Protein AF-A0A913ZTL3-F1 (afdb_monomer_lite)

Secondary structure (DSSP, 8-state):
---------------------------PPPPPPP-----------SHHHHHHHHHHHHHHHHHHHHHHHHHHHHHHHHH-HHHHHHHHHHHHTT----TTTSEEEE---SSS--SEEEETTTTEEEEETTT--SHHHHHHHHHHHHHHHHHHHHH---TT-HHHHHHHHHHHHHHSSHHHHHHHHHHTT-TT----HHHHHHHHHHHHHHHHS---HHHHHHHHHHHHHHHTT--TTSSS---SGGGGGGSTTGGG----

Sequence (260 aa):
MAAPMEETSSNSTPSLSPENSDAGHQTTFPAVPSGSRGTDDQKDNSTNASVDTKEKERGIYASYQHNACLRRVNFASQHHPNVKFLLQAINKLGSDFVIGKQVCCERCSTENNVSGGFDPIRNEVIVCENRSPTQRLTSMLLTHELIHAYDHHKAKVDWTDLKAVACSEIRAANLSGDCSFLSEKFYRWNIGAKYNNKACVKRLAVSSIIATRDLSREEADKTVDGVWETCFHDYAPFTDIPHKAADLKFSRFSKYYDPR

pLDDT: mean 76.92, std 23.88, range [27.95, 98.25]

Foldseek 3Di:
DDDDDDDDDDDDDDDDDDDDDDDDDDDDDDDDDDDDDDDDDDDDPPVVVVVVVVVVVVVVVVVVLQVVLLVLLVCLCVAPLLNVVLQVLLVVLVDPDDRPQQEHEDADDPPFPDQWAADLVSRHIYGHSVRQPDSLSSNLSSSLRSLVSSLCSPVVQDPVDLLSLLLSLLQSLQQSCVQVVVCVVVCVPDPDDDRDSLVRSLVRSLSVCVRVDVDDSVVSSVSNVVCVVPRNPPNPQFPHRDPDSVSRCPGPCNVVDDND

Organism: Patiria miniata (NCBI:txid46514)

Radius of gyration: 26.39 Å; chains: 1; bounding box: 84×74×60 Å

Structure (mmCIF, N/CA/C/O backbone):
data_AF-A0A913ZTL3-F1
#
_entry.id   AF-A0A913ZTL3-F1
#
loop_
_atom_site.group_PDB
_atom_site.id
_atom_site.type_symbol
_atom_site.label_atom_id
_atom_site.label_alt_id
_atom_site.label_comp_id
_atom_site.label_asym_id
_atom_site.label_entity_id
_atom_site.label_seq_id
_atom_site.pdbx_PDB_ins_code
_atom_site.Cartn_x
_atom_site.Cartn_y
_atom_site.Cartn_z
_atom_site.occupancy
_atom_site.B_iso_or_equiv
_atom_site.auth_seq_id
_atom_site.auth_comp_id
_atom_site.auth_asym_id
_atom_site.auth_atom_id
_atom_site.pdbx_PDB_model_num
ATOM 1 N N . MET A 1 1 ? -58.291 -12.400 19.519 1.00 33.38 1 MET A N 1
ATOM 2 C CA . MET A 1 1 ? -59.251 -11.520 18.822 1.00 33.38 1 MET A CA 1
ATOM 3 C C . MET A 1 1 ? -58.916 -10.083 19.187 1.00 33.38 1 MET A C 1
ATOM 5 O O . MET A 1 1 ? -58.765 -9.836 20.370 1.00 33.38 1 MET A O 1
ATOM 9 N N . ALA A 1 2 ? -58.814 -9.221 18.169 1.00 30.50 2 ALA A N 1
ATOM 10 C CA . ALA A 1 2 ? -58.902 -7.752 18.178 1.00 30.50 2 ALA A CA 1
ATOM 11 C C . ALA A 1 2 ? -57.885 -6.889 18.972 1.00 30.50 2 ALA A C 1
ATOM 13 O O . ALA A 1 2 ? -57.567 -7.147 20.126 1.00 30.50 2 ALA A O 1
ATOM 14 N N . ALA A 1 3 ? -57.429 -5.851 18.254 1.00 37.72 3 ALA A N 1
ATOM 15 C CA . ALA A 1 3 ? -56.559 -4.709 18.582 1.00 37.72 3 ALA A CA 1
ATOM 16 C C . ALA A 1 3 ? -57.195 -3.718 19.600 1.00 37.72 3 ALA A C 1
ATOM 18 O O . ALA A 1 3 ? -58.255 -4.062 20.129 1.00 37.72 3 ALA A O 1
ATOM 19 N N . PRO A 1 4 ? -56.614 -2.524 19.908 1.00 51.19 4 PRO A N 1
ATOM 20 C CA . PRO A 1 4 ? -56.571 -1.358 18.977 1.00 51.19 4 PRO A CA 1
ATOM 21 C C . PRO A 1 4 ? -55.308 -0.431 19.102 1.00 51.19 4 PRO A C 1
ATOM 23 O O . PRO A 1 4 ? -54.578 -0.538 20.081 1.00 51.19 4 PRO A O 1
ATOM 26 N N . MET A 1 5 ? -54.867 0.247 18.016 1.00 34.47 5 MET A N 1
ATOM 27 C CA . MET A 1 5 ? -54.975 1.711 17.679 1.00 34.47 5 MET A CA 1
ATOM 28 C C . MET A 1 5 ? -53.982 2.620 18.454 1.00 34.47 5 MET A C 1
ATOM 30 O O . MET A 1 5 ? -53.720 2.340 19.612 1.00 34.47 5 MET A O 1
ATOM 34 N N . GLU A 1 6 ? -53.343 3.689 17.948 1.00 35.69 6 GLU A N 1
ATOM 35 C CA . GLU A 1 6 ? -53.570 4.641 16.834 1.00 35.69 6 GLU A CA 1
ATOM 36 C C . GLU A 1 6 ? -52.276 5.509 16.652 1.00 35.69 6 GLU A C 1
ATOM 38 O O . GLU A 1 6 ? -51.544 5.676 17.624 1.00 35.69 6 GLU A O 1
ATOM 43 N N . GLU A 1 7 ? -51.839 5.844 15.419 1.00 33.97 7 GLU A N 1
ATOM 44 C CA . GLU A 1 7 ? -51.791 7.206 14.786 1.00 33.97 7 GLU A CA 1
ATOM 45 C C . GLU A 1 7 ? -50.662 8.174 15.264 1.00 33.97 7 GLU A C 1
ATOM 47 O O . GLU A 1 7 ? -50.259 8.127 16.414 1.00 33.97 7 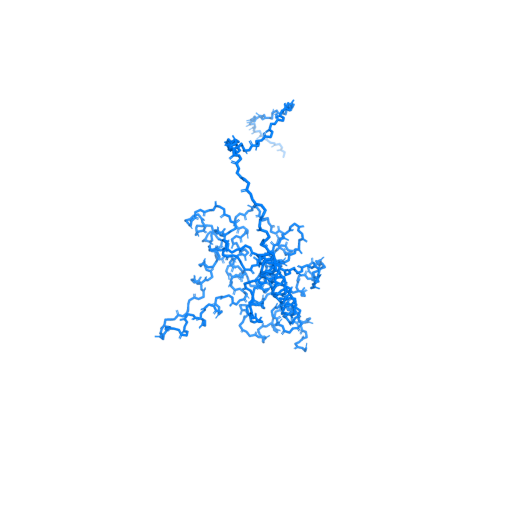GLU A O 1
ATOM 52 N N . THR A 1 8 ? -50.004 9.066 14.493 1.00 33.25 8 THR A N 1
ATOM 53 C CA . THR A 1 8 ? -50.228 9.748 13.190 1.00 33.25 8 THR A CA 1
ATOM 54 C C . THR A 1 8 ? -48.924 10.417 12.672 1.00 33.25 8 THR A C 1
ATOM 56 O O . THR A 1 8 ? -48.166 10.923 13.491 1.00 33.25 8 THR A O 1
ATOM 59 N N . SER A 1 9 ? -48.783 10.516 11.329 1.00 32.19 9 SER A N 1
ATOM 60 C CA . SER A 1 9 ? -48.402 11.686 10.467 1.00 32.19 9 SER A CA 1
ATOM 61 C C . SER A 1 9 ? -47.069 12.449 10.714 1.00 32.19 9 SER A C 1
ATOM 63 O O . SER A 1 9 ? -46.724 12.732 11.847 1.00 32.19 9 SER A O 1
ATOM 65 N N . SER A 1 10 ? -46.264 12.886 9.727 1.00 33.25 10 SER A N 1
ATOM 66 C CA . SER A 1 10 ? -46.626 13.568 8.472 1.00 33.25 10 SER A CA 1
ATOM 67 C C . SER A 1 10 ? -45.493 13.641 7.412 1.00 33.25 10 SER A C 1
ATOM 69 O O . SER A 1 10 ? -44.302 13.542 7.698 1.00 33.25 10 SER A O 1
ATOM 71 N N . ASN A 1 11 ? -45.946 13.829 6.165 1.00 32.28 11 ASN A N 1
ATOM 72 C CA . ASN A 1 11 ? -45.273 14.041 4.871 1.00 32.28 11 ASN A CA 1
ATOM 73 C C . ASN A 1 11 ? -44.252 15.195 4.796 1.00 32.28 11 ASN A C 1
ATOM 75 O O . ASN A 1 11 ? -44.491 16.236 5.395 1.00 32.28 11 ASN A O 1
ATOM 79 N N . SER A 1 12 ? -43.276 15.106 3.871 1.00 33.59 12 SER A N 1
ATOM 80 C CA . SER A 1 12 ? -43.354 15.816 2.567 1.00 33.59 12 SER A CA 1
ATOM 81 C C . SER A 1 12 ? -42.066 15.732 1.731 1.00 33.59 12 SER A C 1
ATOM 83 O O . SER A 1 12 ? -41.004 16.181 2.150 1.00 33.59 12 SER A O 1
ATOM 85 N N . THR A 1 13 ? -42.204 15.229 0.504 1.00 32.09 13 THR A N 1
ATOM 86 C CA . THR A 1 13 ? -41.348 15.532 -0.657 1.00 32.09 13 THR A CA 1
ATOM 87 C C . THR A 1 13 ? -41.945 16.735 -1.398 1.00 32.09 13 THR A C 1
ATOM 89 O O . THR A 1 13 ? -43.164 16.921 -1.355 1.00 32.09 13 THR A O 1
ATOM 92 N N . PRO A 1 14 ? -41.133 17.507 -2.136 1.00 35.09 14 PRO A N 1
ATOM 93 C CA . PRO A 1 14 ? -41.464 17.657 -3.554 1.00 35.09 14 PRO A CA 1
ATOM 94 C C . PRO A 1 14 ? -40.238 17.642 -4.482 1.00 35.09 14 PRO A C 1
ATOM 96 O O . PRO A 1 14 ? -39.179 18.186 -4.183 1.00 35.09 14 PRO A O 1
ATOM 99 N N . SER A 1 15 ? -40.436 17.036 -5.650 1.00 29.33 15 SER A N 1
ATOM 100 C CA . SER A 1 15 ? -39.620 17.179 -6.856 1.00 29.33 15 SER A CA 1
ATOM 101 C C . SER A 1 15 ? -40.148 18.321 -7.730 1.00 29.33 15 SER A C 1
ATOM 103 O O . SER A 1 15 ? -41.366 18.413 -7.882 1.00 29.33 15 SER A O 1
ATOM 105 N N . LEU A 1 16 ? -39.266 19.083 -8.387 1.00 29.77 16 LEU A N 1
ATOM 106 C CA . LEU A 1 16 ? -39.192 19.246 -9.855 1.00 29.77 16 LEU A CA 1
ATOM 107 C C . LEU A 1 16 ? -38.174 20.343 -10.244 1.00 29.77 16 LEU A C 1
ATOM 109 O O . LEU A 1 16 ? -38.122 21.414 -9.651 1.00 29.77 16 LEU A O 1
ATOM 113 N N . SER A 1 17 ? -37.361 19.988 -11.238 1.00 28.83 17 SER A N 1
ATOM 114 C CA . SER A 1 17 ? -36.291 20.690 -11.974 1.00 28.83 17 SER A CA 1
ATOM 115 C C . SER A 1 17 ? -36.839 21.803 -12.906 1.00 28.83 17 SER A C 1
ATOM 117 O O . SER A 1 17 ? -38.040 22.060 -12.851 1.00 28.83 17 SER A O 1
ATOM 119 N N . PRO A 1 18 ? -36.111 22.308 -13.935 1.00 43.62 18 PRO A N 1
ATOM 120 C CA . PRO A 1 18 ? -34.669 22.596 -14.129 1.00 43.62 18 PRO A CA 1
ATOM 121 C C . PRO A 1 18 ? -34.432 24.000 -14.756 1.00 43.62 18 PRO A C 1
ATOM 123 O O . PRO A 1 18 ? -35.236 24.398 -15.582 1.00 43.62 18 PRO A O 1
ATOM 126 N N . GLU A 1 19 ? -33.294 24.680 -14.552 1.00 27.95 19 GLU A N 1
ATOM 127 C CA . GLU A 1 19 ? -32.811 25.678 -15.540 1.00 27.95 19 GLU A CA 1
ATOM 128 C C . GLU A 1 19 ? -31.275 25.743 -15.621 1.00 27.95 19 GLU A C 1
ATOM 130 O O . GLU A 1 19 ? -30.562 25.729 -14.619 1.00 27.95 19 GLU A O 1
ATOM 135 N N . ASN A 1 20 ? -30.804 25.768 -16.871 1.00 28.22 20 ASN A N 1
ATOM 136 C CA . ASN A 1 20 ? -29.427 25.930 -17.331 1.00 28.22 20 ASN A CA 1
ATOM 137 C C . ASN A 1 20 ? -28.901 27.346 -17.066 1.00 28.22 20 ASN A C 1
ATOM 139 O O . ASN A 1 20 ? -29.618 28.304 -17.332 1.00 28.22 20 ASN A O 1
ATOM 143 N N . SER A 1 21 ? -27.600 27.474 -16.800 1.00 29.22 21 SER A N 1
ATOM 144 C CA . SER A 1 21 ? -26.770 28.468 -17.498 1.00 29.22 21 SER A CA 1
ATOM 145 C C . SER A 1 21 ? -25.282 28.221 -17.249 1.00 29.22 21 SER A C 1
ATOM 147 O O . SER A 1 21 ? -24.764 28.402 -16.151 1.00 29.22 21 SER A O 1
ATOM 149 N N . ASP A 1 22 ? -24.652 27.783 -18.329 1.00 31.00 22 ASP A N 1
ATOM 150 C CA . ASP A 1 22 ? -23.280 28.009 -18.770 1.00 31.00 22 ASP A CA 1
ATOM 151 C C . ASP A 1 22 ? -22.598 29.271 -18.192 1.00 31.00 22 ASP A C 1
ATOM 153 O O . ASP A 1 22 ? -23.155 30.366 -18.272 1.00 31.00 22 ASP A O 1
ATOM 157 N N . ALA A 1 23 ? -21.382 29.123 -17.655 1.00 30.47 23 ALA A N 1
ATOM 158 C CA . ALA A 1 23 ? -20.386 30.195 -17.553 1.00 30.47 23 ALA A CA 1
ATOM 159 C C . ALA A 1 23 ? -19.016 29.612 -17.169 1.00 30.47 23 ALA A C 1
ATOM 161 O O . ALA A 1 23 ? -18.704 29.387 -15.998 1.00 30.47 23 ALA A O 1
ATOM 162 N N . GLY A 1 24 ? -18.177 29.378 -18.180 1.00 29.73 24 GLY A N 1
ATOM 163 C CA . GLY A 1 24 ? -16.763 29.075 -18.004 1.00 29.73 24 GLY A CA 1
ATOM 164 C C . GLY A 1 24 ? -16.026 30.203 -17.279 1.00 29.73 24 GLY A C 1
ATOM 165 O O . GLY A 1 24 ? -16.102 31.368 -17.666 1.00 29.73 24 GLY A O 1
ATOM 166 N N . HIS A 1 25 ? -15.267 29.851 -16.242 1.00 30.97 25 HIS A N 1
ATOM 167 C CA . HIS A 1 25 ? -14.364 30.781 -15.575 1.00 30.97 25 HIS A CA 1
ATOM 168 C C . HIS A 1 25 ? -12.960 30.624 -16.168 1.00 30.97 25 HIS A C 1
ATOM 170 O O . HIS A 1 25 ? -12.127 29.861 -15.684 1.00 30.97 25 HIS A O 1
ATOM 176 N N . GLN A 1 26 ? -12.728 31.324 -17.280 1.00 29.84 26 GLN A N 1
ATOM 177 C CA . GLN A 1 26 ? -11.388 31.599 -17.787 1.00 29.84 26 GLN A CA 1
ATOM 178 C C . GLN A 1 26 ? -10.741 32.638 -16.870 1.00 29.84 26 GLN A C 1
ATOM 180 O O . GLN A 1 26 ? -11.173 33.788 -16.811 1.00 29.84 26 GLN A O 1
ATOM 185 N N . THR A 1 27 ? -9.697 32.239 -16.153 1.00 30.84 27 THR A N 1
ATOM 186 C CA . THR A 1 27 ? -8.837 33.172 -15.428 1.00 30.84 27 THR A CA 1
ATOM 187 C C . THR A 1 27 ? -8.044 34.001 -16.433 1.00 30.84 27 THR A C 1
ATOM 189 O O . THR A 1 27 ? -7.199 33.493 -17.170 1.00 30.84 27 THR A O 1
ATOM 192 N N . THR A 1 28 ? -8.356 35.289 -16.463 1.00 30.25 28 THR A N 1
ATOM 193 C CA . THR A 1 28 ? -7.710 36.342 -17.241 1.00 30.25 28 THR A CA 1
ATOM 194 C C . THR A 1 28 ? -6.257 36.545 -16.803 1.00 30.25 28 THR A C 1
ATOM 196 O O . THR A 1 28 ? -6.003 36.889 -15.648 1.00 30.25 28 THR A O 1
ATOM 199 N N . PHE A 1 29 ? -5.306 36.395 -17.726 1.00 35.22 29 PHE A N 1
ATOM 200 C CA . PHE A 1 29 ? -3.943 36.914 -17.572 1.00 35.22 29 PHE A CA 1
ATOM 201 C C . PHE A 1 29 ? -3.889 38.380 -18.042 1.00 35.22 29 PHE A C 1
ATOM 203 O O . PHE A 1 29 ? -4.519 38.708 -19.051 1.00 35.22 29 PHE A O 1
ATOM 210 N N . PRO A 1 30 ? -3.153 39.275 -17.358 1.00 33.44 30 PRO A N 1
ATOM 211 C CA . PRO A 1 30 ? -3.024 40.662 -17.787 1.00 33.44 30 PRO A CA 1
ATOM 212 C C . PRO A 1 30 ? -2.147 40.794 -19.041 1.00 33.44 30 PRO A C 1
ATOM 214 O O . PRO A 1 30 ? -1.112 40.142 -19.183 1.00 33.44 30 PRO A O 1
ATOM 217 N N . ALA A 1 31 ? -2.585 41.675 -19.941 1.00 30.67 31 ALA A N 1
ATOM 218 C CA . ALA A 1 31 ? -1.907 42.051 -21.174 1.00 30.67 31 ALA A CA 1
ATOM 219 C C . ALA A 1 31 ? -0.576 42.779 -20.906 1.00 30.67 31 ALA A C 1
ATOM 221 O O . ALA A 1 31 ? -0.504 43.688 -20.079 1.00 30.67 31 ALA A O 1
ATOM 222 N N . VAL A 1 32 ? 0.461 42.411 -21.661 1.00 38.97 32 VAL A N 1
ATOM 223 C CA . VAL A 1 32 ? 1.754 43.113 -21.729 1.00 38.97 32 VAL A CA 1
ATOM 224 C C . VAL A 1 32 ? 1.739 44.038 -22.957 1.00 38.97 32 VAL A C 1
ATOM 226 O O . VAL A 1 32 ? 1.298 43.600 -24.024 1.00 38.97 32 VAL A O 1
ATOM 229 N N . PRO A 1 33 ? 2.188 45.305 -22.856 1.00 33.81 33 PRO A N 1
ATOM 230 C CA . PRO A 1 33 ? 2.130 46.245 -23.969 1.00 33.81 33 PRO A CA 1
ATOM 231 C C . PRO A 1 33 ? 3.221 45.983 -25.016 1.00 33.81 33 PRO A C 1
ATOM 233 O O . PRO A 1 33 ? 4.311 45.494 -24.723 1.00 33.81 33 PRO A O 1
ATOM 236 N N . SER A 1 34 ? 2.897 46.339 -26.259 1.00 29.84 34 SER A N 1
ATOM 237 C CA . SER A 1 34 ? 3.728 46.191 -27.454 1.00 29.84 34 SER A CA 1
ATOM 238 C C . SER A 1 34 ? 4.589 47.430 -27.752 1.00 29.84 34 SER A C 1
ATOM 240 O O . SER A 1 34 ? 4.124 48.556 -27.593 1.00 29.84 34 SER A O 1
ATOM 242 N N . GLY A 1 35 ? 5.780 47.192 -28.322 1.00 28.09 35 GLY A N 1
ATOM 243 C CA . GLY A 1 35 ? 6.595 48.142 -29.106 1.00 28.09 35 GLY A CA 1
ATOM 244 C C . GLY A 1 35 ? 7.791 48.732 -28.340 1.00 28.09 35 GLY A C 1
ATOM 245 O O . GLY A 1 35 ? 7.605 49.338 -27.298 1.00 28.09 35 GLY A O 1
ATOM 246 N N . SER A 1 36 ? 9.044 48.676 -28.812 1.00 30.03 36 SER A N 1
ATOM 247 C CA . SER A 1 36 ? 9.477 49.004 -30.179 1.00 30.03 36 SER A CA 1
ATOM 248 C C . SER A 1 36 ? 10.898 48.505 -30.519 1.00 30.03 36 SER A C 1
ATOM 250 O O . SER A 1 36 ? 11.774 48.490 -29.665 1.00 30.03 36 SER A O 1
ATOM 252 N N . ARG A 1 37 ? 11.068 48.165 -31.807 1.00 33.28 37 ARG A N 1
ATOM 253 C CA . ARG A 1 37 ? 12.254 48.111 -32.700 1.00 33.28 37 ARG A CA 1
ATOM 254 C C . ARG A 1 37 ? 13.677 48.288 -32.133 1.00 33.28 37 ARG A C 1
ATOM 256 O O . ARG A 1 37 ? 14.020 49.346 -31.622 1.00 33.28 37 ARG A O 1
ATOM 263 N N . GLY A 1 38 ? 14.541 47.347 -32.518 1.00 28.14 38 GLY A N 1
ATOM 264 C CA . GLY A 1 38 ? 15.989 47.509 -32.678 1.00 28.14 38 GLY A CA 1
ATOM 265 C C . GLY A 1 38 ? 16.566 46.279 -33.383 1.00 28.14 38 GLY A C 1
ATOM 266 O O . GLY A 1 38 ? 16.228 45.161 -33.012 1.00 28.14 38 GLY A O 1
ATOM 267 N N . THR A 1 39 ? 17.319 46.496 -34.455 1.00 38.34 39 THR A N 1
ATOM 268 C CA . THR A 1 39 ? 17.916 45.495 -35.348 1.00 38.34 39 THR A CA 1
ATOM 269 C C . THR A 1 39 ? 19.085 44.765 -34.684 1.00 38.34 39 THR A C 1
ATOM 271 O O . THR A 1 39 ? 19.746 45.339 -33.826 1.00 38.34 39 THR A O 1
ATOM 274 N N . ASP A 1 40 ? 19.330 43.512 -35.073 1.00 33.12 40 ASP A N 1
ATOM 275 C CA . ASP A 1 40 ? 20.597 43.066 -35.680 1.00 33.12 40 ASP A CA 1
ATOM 276 C C . ASP A 1 40 ? 20.682 41.531 -35.678 1.00 33.12 40 ASP A C 1
ATOM 278 O O . ASP A 1 40 ? 20.645 40.862 -34.645 1.00 33.12 40 ASP A O 1
ATOM 282 N N . ASP A 1 41 ? 20.780 40.979 -36.887 1.00 44.59 41 ASP A N 1
ATOM 283 C CA . ASP A 1 41 ? 21.107 39.586 -37.159 1.00 44.59 41 ASP A CA 1
ATOM 284 C C . ASP A 1 41 ? 22.523 39.272 -36.663 1.00 44.59 41 ASP A C 1
ATOM 286 O O . ASP A 1 41 ? 23.506 39.676 -37.283 1.00 44.59 41 ASP A O 1
ATOM 290 N N . GLN A 1 42 ? 22.641 38.471 -35.602 1.00 38.62 42 GLN A N 1
ATOM 291 C CA . GLN A 1 42 ? 23.856 37.711 -35.307 1.00 38.62 42 GLN A CA 1
ATOM 292 C C . GLN A 1 42 ? 23.516 36.352 -34.674 1.00 38.62 42 GLN A C 1
ATOM 294 O O . GLN A 1 42 ? 23.304 36.188 -33.483 1.00 38.62 42 GLN A O 1
ATOM 299 N N . LYS A 1 43 ? 23.432 35.370 -35.573 1.00 50.06 43 LYS A N 1
ATOM 300 C CA . LYS A 1 43 ? 23.692 33.929 -35.449 1.00 50.06 43 LYS A CA 1
ATOM 301 C C . LYS A 1 43 ? 24.284 33.439 -34.107 1.00 50.06 43 LYS A C 1
ATOM 303 O O . LYS A 1 43 ? 25.493 33.253 -34.012 1.00 50.06 43 LYS A O 1
ATOM 308 N N . ASP A 1 44 ? 23.422 33.024 -33.179 1.00 43.88 44 ASP A N 1
ATOM 309 C CA . ASP A 1 44 ? 23.793 32.172 -32.038 1.00 43.88 44 ASP A CA 1
ATOM 310 C C . ASP A 1 44 ? 23.315 30.726 -32.255 1.00 43.88 44 ASP A C 1
ATOM 312 O O . ASP A 1 44 ? 22.244 30.305 -31.826 1.00 43.88 44 ASP A O 1
ATOM 316 N N . ASN A 1 45 ? 24.140 29.925 -32.935 1.00 48.59 45 ASN A N 1
ATOM 317 C CA . ASN A 1 45 ? 23.893 28.501 -33.213 1.00 48.59 45 ASN A CA 1
ATOM 318 C C . ASN A 1 45 ? 24.390 27.563 -32.083 1.00 48.59 45 ASN A C 1
ATOM 320 O O . ASN A 1 45 ? 24.716 26.406 -32.337 1.00 48.59 45 ASN A O 1
ATOM 324 N N . SER A 1 46 ? 24.518 28.062 -30.847 1.00 50.00 46 SER A N 1
ATOM 325 C CA . SER A 1 46 ? 25.177 27.342 -29.734 1.00 50.00 46 SER A CA 1
ATOM 326 C C . SER A 1 46 ? 24.243 27.018 -28.552 1.00 50.00 46 SER A C 1
ATOM 328 O O . SER A 1 46 ? 24.513 26.129 -27.741 1.00 50.00 46 SER A O 1
ATOM 330 N N . THR A 1 47 ? 23.092 27.685 -28.464 1.00 52.00 47 THR A N 1
ATOM 331 C CA . THR A 1 47 ? 22.094 27.485 -27.398 1.00 52.00 47 THR A CA 1
ATOM 332 C C . THR A 1 47 ? 21.158 26.310 -27.685 1.00 52.00 47 THR A C 1
ATOM 334 O O . THR A 1 47 ? 20.840 25.550 -26.774 1.00 52.00 47 THR A O 1
ATOM 337 N N . ASN A 1 48 ? 20.799 26.073 -28.949 1.00 55.72 48 ASN A N 1
ATOM 338 C CA . ASN A 1 48 ? 19.888 24.983 -29.322 1.00 55.72 48 ASN A CA 1
ATOM 339 C C . ASN A 1 48 ? 20.503 23.589 -29.134 1.00 55.72 48 ASN A C 1
ATOM 341 O O . ASN A 1 48 ? 19.828 22.691 -28.642 1.00 55.72 48 ASN A O 1
ATOM 345 N N . ALA A 1 49 ? 21.793 23.415 -29.441 1.00 57.50 49 ALA A N 1
ATOM 346 C CA . ALA A 1 49 ? 22.459 22.122 -29.288 1.00 57.50 49 ALA A CA 1
ATOM 347 C C . ALA A 1 49 ? 22.541 21.684 -27.817 1.00 57.50 49 ALA A C 1
ATOM 349 O O . ALA A 1 49 ? 22.311 20.525 -27.511 1.00 57.50 49 ALA A O 1
ATOM 350 N N . SER A 1 50 ? 22.824 22.603 -26.889 1.00 61.00 50 SER A N 1
ATOM 351 C CA . SER A 1 50 ? 22.971 22.282 -25.460 1.00 61.00 50 SER A CA 1
ATOM 352 C C . SER A 1 50 ? 21.638 22.060 -24.733 1.00 61.00 50 SER A C 1
ATOM 354 O O . SER A 1 50 ? 21.592 21.307 -23.756 1.00 61.00 50 SER A O 1
ATOM 356 N N . VAL A 1 51 ? 20.556 22.685 -25.205 1.00 62.06 51 VAL A N 1
ATOM 357 C CA . VAL A 1 51 ? 19.186 22.423 -24.735 1.00 62.06 51 VAL A CA 1
ATOM 358 C C . VAL A 1 51 ? 18.706 21.053 -25.225 1.00 62.06 51 VAL A C 1
ATOM 360 O O . VAL A 1 51 ? 18.221 20.269 -24.410 1.00 62.06 51 VAL A O 1
ATOM 363 N N . ASP A 1 52 ? 18.956 20.724 -26.495 1.00 73.19 52 ASP A N 1
ATOM 364 C CA . ASP A 1 52 ? 18.615 19.431 -27.104 1.00 73.19 52 ASP A CA 1
ATOM 365 C C . ASP A 1 52 ? 19.356 18.261 -26.420 1.00 73.19 52 ASP A C 1
ATOM 367 O O . ASP A 1 52 ? 18.747 17.259 -26.036 1.00 73.19 52 ASP A O 1
ATOM 371 N N . THR A 1 53 ? 20.653 18.410 -26.108 1.00 74.50 53 THR A N 1
ATOM 372 C CA . THR A 1 53 ? 21.393 17.369 -25.366 1.00 74.50 53 THR A CA 1
ATOM 373 C C . THR A 1 53 ? 20.823 17.137 -23.964 1.00 74.50 53 THR A C 1
ATOM 375 O O . THR A 1 53 ? 20.669 15.989 -23.550 1.00 74.50 53 THR A O 1
ATOM 378 N N . LYS A 1 54 ? 20.462 18.202 -23.233 1.00 74.62 54 LYS A N 1
ATOM 379 C CA . LYS A 1 54 ? 19.895 18.088 -21.876 1.00 74.62 54 LYS A CA 1
ATOM 380 C C . LYS A 1 54 ? 18.505 17.459 -21.876 1.00 74.62 54 LYS A C 1
ATOM 382 O O . LYS A 1 54 ? 18.175 16.700 -20.966 1.00 74.62 54 LYS A O 1
ATOM 387 N N . GLU A 1 55 ? 17.676 17.784 -22.861 1.00 75.88 55 GLU A N 1
ATOM 388 C CA . GLU A 1 55 ? 16.350 17.187 -23.014 1.00 75.88 55 GLU A CA 1
ATOM 389 C C . GLU A 1 55 ? 16.453 15.697 -23.356 1.00 75.88 55 GLU A C 1
ATOM 391 O O . GLU A 1 55 ? 15.805 14.859 -22.723 1.00 75.88 55 GLU A O 1
ATOM 396 N N . LYS A 1 56 ? 17.373 15.345 -24.257 1.00 78.06 56 LYS A N 1
ATOM 397 C CA . LYS A 1 56 ? 17.674 13.959 -24.613 1.00 78.06 56 LYS A CA 1
ATOM 398 C C . LYS A 1 56 ? 18.205 13.147 -23.430 1.00 78.06 56 LYS A C 1
ATOM 400 O O . LYS A 1 56 ? 17.745 12.029 -23.198 1.00 78.06 56 LYS A O 1
ATOM 405 N N . GLU A 1 57 ? 19.121 13.703 -22.638 1.00 79.25 57 GLU A N 1
ATOM 406 C CA . GLU A 1 57 ? 19.628 13.076 -21.409 1.00 79.25 57 GLU A CA 1
ATOM 407 C C . GLU A 1 57 ? 18.518 12.848 -20.374 1.00 79.25 57 GLU A C 1
ATOM 409 O O . GLU A 1 57 ? 18.436 11.770 -19.776 1.00 79.25 57 GLU A O 1
ATOM 414 N N . ARG A 1 58 ? 17.616 13.824 -20.196 1.00 81.69 58 ARG A N 1
ATOM 415 C CA . ARG A 1 58 ? 16.433 13.679 -19.330 1.00 81.69 58 ARG A CA 1
ATOM 416 C C . ARG A 1 58 ? 15.508 12.568 -19.820 1.00 81.69 58 ARG A C 1
ATOM 418 O O . ARG A 1 58 ? 15.055 11.772 -18.999 1.00 81.69 58 ARG A O 1
ATOM 425 N N . GLY A 1 59 ? 15.273 12.477 -21.129 1.00 83.75 59 GLY A N 1
ATOM 426 C CA . GLY A 1 59 ? 14.482 11.406 -21.739 1.00 83.75 59 GLY A CA 1
ATOM 427 C C . GLY A 1 59 ? 15.090 10.017 -21.515 1.00 83.75 59 GLY A C 1
ATOM 428 O O . GLY A 1 59 ? 14.388 9.082 -21.128 1.00 83.75 59 GLY A O 1
ATOM 429 N N . ILE A 1 60 ? 16.412 9.886 -21.667 1.00 86.62 60 ILE A N 1
ATOM 430 C CA . ILE A 1 60 ? 17.138 8.634 -21.396 1.00 86.62 60 ILE A CA 1
ATOM 431 C C . ILE A 1 60 ? 17.024 8.248 -19.916 1.00 86.62 60 ILE A C 1
ATOM 433 O O . ILE A 1 60 ? 16.729 7.094 -19.598 1.00 86.62 60 ILE A O 1
ATOM 437 N N . TYR A 1 61 ? 17.222 9.203 -19.004 1.00 84.88 61 TYR A N 1
ATOM 438 C CA . TYR A 1 61 ? 17.123 8.949 -17.569 1.00 84.88 61 TYR A CA 1
ATOM 439 C C . TYR A 1 61 ? 15.706 8.542 -17.146 1.00 84.88 61 TYR A C 1
ATOM 441 O O . TYR A 1 61 ? 15.549 7.581 -16.391 1.00 84.88 61 TYR A O 1
ATOM 449 N N . ALA A 1 62 ? 14.677 9.219 -17.666 1.00 86.62 62 ALA A N 1
ATOM 450 C CA . ALA A 1 62 ? 13.280 8.868 -17.422 1.00 86.62 62 ALA A CA 1
ATOM 451 C C . ALA A 1 62 ? 12.969 7.444 -17.911 1.00 86.62 62 ALA A C 1
ATOM 453 O O . ALA A 1 62 ? 12.474 6.620 -17.144 1.00 86.62 62 ALA A O 1
ATOM 454 N N . SER A 1 63 ? 13.377 7.101 -19.138 1.00 91.50 63 SER A N 1
ATOM 455 C CA . SER A 1 63 ? 13.231 5.742 -19.676 1.00 91.50 63 SER A CA 1
ATOM 456 C C . SER A 1 63 ? 13.948 4.691 -18.816 1.00 91.50 63 SER A C 1
ATOM 458 O O . SER A 1 63 ? 13.413 3.608 -18.562 1.00 91.50 63 SER A O 1
ATOM 460 N N . TYR A 1 64 ? 15.143 4.997 -18.302 1.00 91.94 64 TYR A N 1
ATOM 461 C CA . TYR A 1 64 ? 15.856 4.098 -17.395 1.00 91.94 64 TYR A CA 1
ATOM 462 C C . TYR A 1 64 ? 15.102 3.881 -16.075 1.00 91.94 64 TYR A C 1
ATOM 464 O O . TYR A 1 64 ? 14.976 2.733 -15.636 1.00 91.94 64 TYR A O 1
ATOM 472 N N . GLN A 1 65 ? 14.598 4.950 -15.446 1.00 92.75 65 GLN A N 1
ATOM 473 C CA . GLN A 1 65 ? 13.822 4.861 -14.203 1.00 92.75 65 GLN A CA 1
ATOM 474 C C . GLN A 1 65 ? 12.561 4.018 -14.396 1.00 92.75 65 GLN A C 1
ATOM 476 O O . GLN A 1 65 ? 12.330 3.092 -13.614 1.00 92.75 65 GLN A O 1
ATOM 481 N N . HIS A 1 66 ? 11.825 4.274 -15.476 1.00 95.75 66 HIS A N 1
ATOM 482 C CA . HIS A 1 66 ? 10.623 3.537 -15.837 1.00 95.75 66 HIS A CA 1
ATOM 483 C C . HIS A 1 66 ? 10.898 2.039 -16.013 1.00 95.75 66 HIS A C 1
ATOM 485 O O . HIS A 1 66 ? 10.334 1.193 -15.316 1.00 95.75 66 HIS A O 1
ATOM 491 N N . ASN A 1 67 ? 11.871 1.689 -16.859 1.00 96.50 67 ASN A N 1
ATOM 492 C CA . ASN A 1 67 ? 12.253 0.295 -17.086 1.00 96.50 67 ASN A CA 1
ATOM 493 C C . ASN A 1 67 ? 12.778 -0.387 -15.813 1.00 96.50 67 ASN A C 1
ATOM 495 O O . ASN A 1 67 ? 12.561 -1.581 -15.600 1.00 96.50 67 ASN A O 1
ATOM 499 N N . ALA A 1 68 ? 13.483 0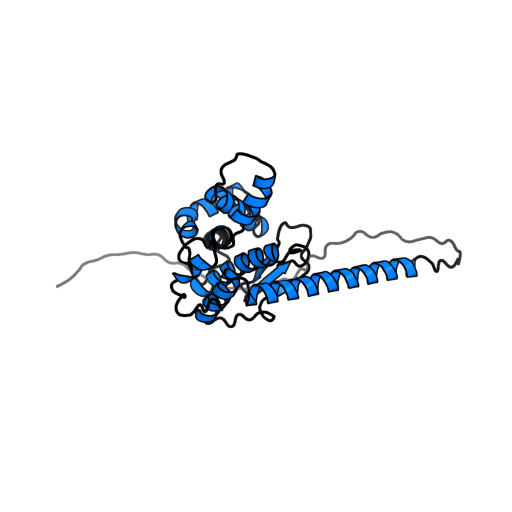.349 -14.950 1.00 96.56 68 ALA A N 1
ATOM 500 C CA . ALA A 1 68 ? 13.932 -0.174 -13.667 1.00 96.56 68 ALA A CA 1
ATOM 501 C C . ALA A 1 68 ? 12.757 -0.440 -12.713 1.00 96.56 68 ALA A C 1
ATOM 503 O O . ALA A 1 68 ? 12.773 -1.461 -12.026 1.00 96.56 68 ALA A O 1
ATOM 504 N N . CYS A 1 69 ? 11.742 0.428 -12.690 1.00 97.50 69 CYS A N 1
ATOM 505 C CA . CYS A 1 69 ? 10.509 0.201 -11.942 1.00 97.50 69 CYS A CA 1
ATOM 506 C C . CYS A 1 69 ? 9.801 -1.072 -12.426 1.00 97.50 69 CYS A C 1
ATOM 508 O O . CYS A 1 69 ? 9.580 -1.976 -11.618 1.00 97.50 69 CYS A O 1
ATOM 510 N N . LEU A 1 70 ? 9.576 -1.215 -13.739 1.00 97.50 70 LEU A N 1
ATOM 511 C CA . LEU A 1 70 ? 8.930 -2.399 -14.324 1.00 97.50 70 LEU A CA 1
ATOM 512 C C . LEU A 1 70 ? 9.658 -3.698 -13.956 1.00 97.50 70 LEU A C 1
ATOM 514 O O . LEU A 1 70 ? 9.033 -4.668 -13.525 1.00 97.50 70 LEU A O 1
ATOM 518 N N . ARG A 1 71 ? 10.997 -3.714 -14.051 1.00 97.38 71 ARG A N 1
ATOM 519 C CA . ARG A 1 71 ? 11.802 -4.877 -13.642 1.00 97.38 71 ARG A CA 1
ATOM 520 C C . ARG A 1 71 ? 11.621 -5.215 -12.165 1.00 97.38 71 ARG A C 1
ATOM 522 O O . ARG A 1 71 ? 11.492 -6.390 -11.835 1.00 97.38 71 ARG A O 1
ATOM 529 N N . ARG A 1 72 ? 11.602 -4.213 -11.279 1.00 97.50 72 ARG A N 1
ATOM 530 C CA . ARG A 1 72 ? 11.446 -4.435 -9.832 1.00 97.50 72 ARG A CA 1
ATOM 531 C C . ARG A 1 72 ? 10.046 -4.907 -9.460 1.00 97.50 72 ARG A C 1
ATOM 533 O O . ARG A 1 72 ? 9.927 -5.791 -8.616 1.00 97.50 72 ARG A O 1
ATOM 540 N N . VAL A 1 73 ? 9.011 -4.350 -10.088 1.00 97.81 73 VAL A N 1
ATOM 541 C CA . VAL A 1 73 ? 7.617 -4.792 -9.925 1.00 97.81 73 VAL A CA 1
ATOM 542 C C . VAL A 1 73 ? 7.478 -6.248 -10.364 1.00 97.81 73 VAL A C 1
ATOM 544 O O . VAL A 1 73 ? 6.977 -7.071 -9.600 1.00 97.81 73 VAL A O 1
ATOM 547 N N . ASN A 1 74 ? 7.999 -6.593 -11.545 1.00 96.94 74 ASN A N 1
ATOM 548 C CA . ASN A 1 74 ? 7.958 -7.962 -12.053 1.00 96.94 74 ASN A CA 1
ATOM 549 C C . ASN A 1 74 ? 8.768 -8.937 -11.181 1.00 96.94 74 ASN A C 1
ATOM 551 O O . ASN A 1 74 ? 8.346 -10.056 -10.919 1.00 96.94 74 ASN A O 1
ATOM 555 N N . PHE A 1 75 ? 9.925 -8.511 -10.672 1.00 95.31 75 PHE A N 1
ATOM 556 C CA . PHE A 1 75 ? 10.694 -9.327 -9.736 1.00 95.31 75 PHE A CA 1
ATOM 557 C C . PHE A 1 75 ? 9.935 -9.536 -8.415 1.00 95.31 75 PHE A C 1
ATOM 559 O O . PHE A 1 75 ? 9.882 -10.649 -7.893 1.00 95.31 75 PHE A O 1
ATOM 566 N N . ALA A 1 76 ? 9.314 -8.483 -7.873 1.00 95.62 76 ALA A N 1
ATOM 567 C CA . ALA A 1 76 ? 8.542 -8.562 -6.636 1.00 95.62 76 ALA A CA 1
ATOM 568 C C . ALA A 1 76 ? 7.348 -9.514 -6.780 1.00 95.62 76 ALA A C 1
ATOM 570 O O . ALA A 1 76 ? 7.109 -10.325 -5.889 1.00 95.62 76 ALA A O 1
ATOM 571 N N . SER A 1 77 ? 6.636 -9.471 -7.906 1.00 94.25 77 SER A N 1
ATOM 572 C CA . SER A 1 77 ? 5.490 -10.350 -8.137 1.00 94.25 77 SER A CA 1
ATOM 573 C C . SER A 1 77 ? 5.850 -11.826 -8.259 1.00 94.25 77 SER A C 1
ATOM 575 O O . SER A 1 77 ? 5.016 -12.676 -7.958 1.00 94.25 77 SER A O 1
ATOM 577 N N . GLN A 1 78 ? 7.082 -12.142 -8.657 1.00 91.56 78 GLN A N 1
ATOM 578 C CA . GLN A 1 78 ? 7.551 -13.519 -8.815 1.00 91.56 78 GLN A CA 1
ATOM 579 C C . GLN A 1 78 ? 8.234 -14.069 -7.561 1.00 91.56 78 GLN A C 1
ATOM 581 O O . GLN A 1 78 ? 8.155 -15.271 -7.297 1.00 91.56 78 GLN A O 1
ATOM 586 N N . HIS A 1 79 ? 8.891 -13.205 -6.781 1.00 88.69 79 HIS A N 1
ATOM 587 C CA . HIS A 1 79 ? 9.802 -13.633 -5.716 1.00 88.69 79 HIS A CA 1
ATOM 588 C C . HIS A 1 79 ? 9.476 -13.075 -4.330 1.00 88.69 79 HIS A C 1
ATOM 590 O O . HIS A 1 79 ? 9.909 -13.659 -3.337 1.00 88.69 79 HIS A O 1
ATOM 596 N N . HIS A 1 80 ? 8.731 -11.970 -4.216 1.00 91.38 80 HIS A N 1
ATOM 597 C CA . HIS A 1 80 ? 8.393 -11.426 -2.904 1.00 91.38 80 HIS A CA 1
ATOM 598 C C . HIS A 1 80 ? 7.179 -12.167 -2.319 1.00 91.38 80 HIS A C 1
ATOM 600 O O . HIS A 1 80 ? 6.097 -12.140 -2.913 1.00 91.38 80 HIS A O 1
ATOM 606 N N . PRO A 1 81 ? 7.316 -12.803 -1.143 1.00 90.88 81 PRO A N 1
ATOM 607 C CA . PRO A 1 81 ? 6.314 -13.725 -0.613 1.00 90.88 81 PRO A CA 1
ATOM 608 C C . PRO A 1 81 ? 4.962 -13.036 -0.364 1.00 90.88 81 PRO A C 1
ATOM 610 O O . PRO A 1 81 ? 3.929 -13.545 -0.797 1.00 90.88 81 PRO A O 1
ATOM 613 N N . ASN A 1 82 ? 4.964 -11.834 0.227 1.00 91.50 82 ASN A N 1
ATOM 614 C CA . ASN A 1 82 ? 3.727 -11.091 0.494 1.00 91.50 82 ASN A CA 1
ATOM 615 C C . ASN A 1 82 ? 3.050 -10.607 -0.797 1.00 91.50 82 ASN A C 1
ATOM 617 O O . ASN A 1 82 ? 1.827 -10.618 -0.881 1.00 91.50 82 ASN A O 1
ATOM 621 N N . VAL A 1 83 ? 3.829 -10.233 -1.820 1.00 94.56 83 VAL A N 1
ATOM 622 C CA . VAL A 1 83 ? 3.274 -9.751 -3.098 1.00 94.56 83 VAL A CA 1
ATOM 623 C C . VAL A 1 83 ? 2.616 -10.911 -3.839 1.00 94.56 83 VAL A C 1
ATOM 625 O O . VAL A 1 83 ? 1.449 -10.804 -4.208 1.00 94.56 83 VAL A O 1
ATOM 628 N N . LYS A 1 84 ? 3.314 -12.051 -3.986 1.00 92.44 84 LYS A N 1
ATOM 629 C CA . LYS A 1 84 ? 2.740 -13.285 -4.560 1.00 92.44 84 LYS A CA 1
ATOM 630 C C . LYS A 1 84 ? 1.431 -13.655 -3.868 1.00 92.44 84 LYS A C 1
ATOM 632 O O . LYS A 1 84 ? 0.436 -13.958 -4.522 1.00 92.44 84 LYS A O 1
ATOM 637 N N . PHE A 1 85 ? 1.447 -13.630 -2.538 1.00 92.25 85 PHE A N 1
ATOM 638 C CA . PHE A 1 85 ? 0.307 -14.003 -1.717 1.00 92.25 85 PHE A CA 1
ATOM 639 C C . PHE A 1 85 ? -0.900 -13.086 -1.932 1.00 92.25 85 PHE A C 1
ATOM 641 O O . PHE A 1 85 ? -2.004 -13.578 -2.167 1.00 92.25 85 PHE A O 1
ATOM 648 N N . LEU A 1 86 ? -0.695 -11.768 -1.899 1.00 95.06 86 LEU A N 1
ATOM 649 C CA . LEU A 1 86 ? -1.770 -10.797 -2.093 1.00 95.06 86 LEU A CA 1
ATOM 650 C C . LEU A 1 86 ? -2.356 -10.868 -3.503 1.00 95.06 86 LEU A C 1
ATOM 652 O O . LEU A 1 86 ? -3.575 -10.896 -3.632 1.00 95.06 86 LEU A O 1
ATOM 656 N N . LEU A 1 87 ? -1.523 -11.001 -4.542 1.00 94.75 87 LEU A N 1
ATOM 657 C CA . LEU A 1 87 ? -1.999 -11.198 -5.918 1.00 94.75 87 LEU A CA 1
ATOM 658 C C . LEU A 1 87 ? -2.914 -12.427 -6.023 1.00 94.75 87 LEU A C 1
ATOM 660 O O . LEU A 1 87 ? -4.003 -12.358 -6.588 1.00 94.75 87 LEU A O 1
ATOM 664 N N . GLN A 1 88 ? -2.521 -13.552 -5.417 1.00 92.25 88 GLN A N 1
ATOM 665 C CA . GLN A 1 88 ? -3.360 -14.753 -5.383 1.00 92.25 88 GLN A CA 1
ATOM 666 C C . GLN A 1 88 ? -4.652 -14.554 -4.582 1.00 92.25 88 GLN A C 1
ATOM 668 O O . GLN A 1 88 ? -5.692 -15.097 -4.959 1.00 92.25 88 GLN A O 1
ATOM 673 N N . ALA A 1 89 ? -4.595 -13.828 -3.464 1.00 93.19 89 ALA A N 1
ATOM 674 C CA . ALA A 1 89 ? -5.760 -13.553 -2.630 1.00 93.19 89 ALA A CA 1
ATOM 675 C C . ALA A 1 89 ? -6.772 -12.657 -3.360 1.00 93.19 89 ALA A C 1
ATOM 677 O O . ALA A 1 89 ? -7.955 -12.986 -3.382 1.00 93.19 89 ALA A O 1
ATOM 678 N N . ILE A 1 90 ? -6.303 -11.592 -4.018 1.00 94.50 90 ILE A N 1
ATOM 679 C CA . ILE A 1 90 ? -7.113 -10.695 -4.854 1.00 94.50 90 ILE A CA 1
ATOM 680 C C . ILE A 1 90 ? -7.764 -11.475 -6.000 1.00 94.50 90 ILE A C 1
ATOM 682 O O . ILE A 1 90 ? -8.977 -11.394 -6.185 1.00 94.50 90 ILE A O 1
ATOM 686 N N . ASN A 1 91 ? -6.998 -12.316 -6.702 1.00 92.31 91 ASN A N 1
ATOM 687 C CA . ASN A 1 91 ? -7.537 -13.086 -7.825 1.00 92.31 91 ASN A CA 1
ATOM 688 C C . ASN A 1 91 ? -8.615 -14.092 -7.398 1.00 92.31 91 ASN A C 1
ATOM 690 O O . ASN A 1 91 ? -9.579 -14.341 -8.119 1.00 92.31 91 ASN A O 1
ATOM 694 N N . LYS A 1 92 ? -8.522 -14.625 -6.175 1.00 90.31 92 LYS A N 1
ATOM 695 C CA . LYS A 1 92 ? -9.557 -15.501 -5.600 1.00 90.31 92 LYS A CA 1
ATOM 696 C C . LYS A 1 92 ? -10.839 -14.783 -5.204 1.00 90.31 92 LYS A C 1
ATOM 698 O O . LYS A 1 92 ? -11.860 -15.448 -5.053 1.00 90.31 92 LYS A O 1
ATOM 703 N N . LEU A 1 93 ? -10.798 -13.465 -5.036 1.00 91.00 93 LEU A N 1
ATOM 704 C CA . LEU A 1 93 ? -11.993 -12.650 -4.833 1.00 91.00 93 LEU A CA 1
ATOM 705 C C . LEU A 1 93 ? -12.718 -12.342 -6.156 1.00 91.00 93 LEU A C 1
ATOM 707 O O . LEU A 1 93 ? -13.751 -11.684 -6.135 1.00 91.00 93 LEU A O 1
ATOM 711 N N . GLY A 1 94 ? -12.218 -12.854 -7.290 1.00 86.38 94 GLY A N 1
ATOM 712 C CA . GLY A 1 94 ? -12.832 -12.695 -8.612 1.00 86.38 94 GLY A CA 1
ATOM 71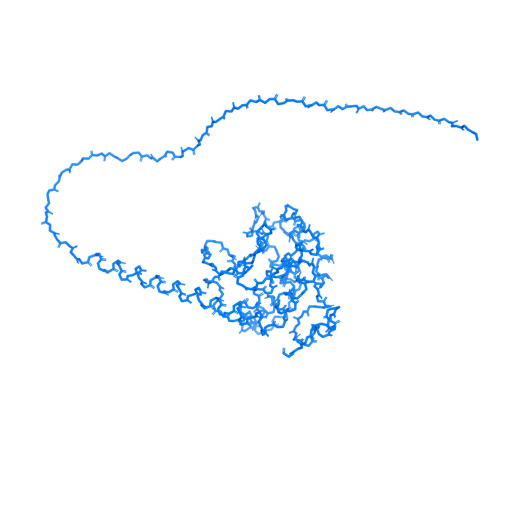3 C C . GLY A 1 94 ? -12.287 -11.520 -9.426 1.00 86.38 94 GLY A C 1
ATOM 714 O O . GLY A 1 94 ? -12.851 -11.200 -10.468 1.00 86.38 94 GLY A O 1
ATOM 715 N N . SER A 1 95 ? -11.205 -10.885 -8.972 1.00 85.25 95 SER A N 1
ATOM 716 C CA . SER A 1 95 ? -10.500 -9.835 -9.714 1.00 85.25 95 SER A CA 1
ATOM 717 C C . SER A 1 95 ? -9.491 -10.455 -10.688 1.00 85.25 95 SER A C 1
ATOM 719 O O . SER A 1 95 ? -8.778 -11.379 -10.314 1.00 85.25 95 SER A O 1
ATOM 721 N N . ASP A 1 96 ? -9.399 -9.981 -11.932 1.00 83.44 96 ASP A N 1
ATOM 722 C CA . ASP A 1 96 ? -8.318 -10.378 -12.856 1.00 83.44 96 ASP A CA 1
ATOM 723 C C . ASP A 1 96 ? -7.128 -9.423 -12.685 1.00 83.44 96 ASP A C 1
ATOM 725 O O . ASP A 1 96 ? -6.875 -8.559 -13.528 1.00 83.44 96 ASP A O 1
ATOM 729 N N . PHE A 1 97 ? -6.448 -9.510 -11.536 1.00 89.56 97 PHE A N 1
ATOM 730 C CA . PHE A 1 97 ? -5.323 -8.639 -11.207 1.00 89.56 97 PHE A CA 1
ATOM 731 C C . PHE A 1 97 ? -4.013 -9.254 -11.718 1.00 89.56 97 PHE A C 1
ATOM 733 O O . PHE A 1 97 ? -3.463 -10.210 -11.155 1.00 89.56 97 PHE A O 1
ATOM 740 N N . VAL A 1 98 ? -3.499 -8.690 -12.811 1.00 89.19 98 VAL A N 1
ATOM 741 C CA . VAL A 1 98 ? -2.332 -9.171 -13.553 1.00 89.19 98 VAL A CA 1
ATOM 742 C C . VAL A 1 98 ? -1.266 -8.080 -13.631 1.00 89.19 98 VAL A C 1
ATOM 744 O O . VAL A 1 98 ? -1.509 -6.935 -14.019 1.00 89.19 98 VAL A O 1
ATOM 747 N N . ILE A 1 99 ? -0.030 -8.452 -13.303 1.00 91.00 99 ILE A N 1
ATOM 748 C CA . ILE A 1 99 ? 1.129 -7.563 -13.431 1.00 91.00 99 ILE A CA 1
ATOM 749 C C . ILE A 1 99 ? 1.338 -7.182 -14.898 1.00 91.00 99 ILE A C 1
ATOM 751 O O . ILE A 1 99 ? 1.326 -8.042 -15.775 1.00 91.00 99 ILE A O 1
ATOM 755 N N . GLY A 1 100 ? 1.542 -5.888 -15.156 1.00 88.25 100 GLY A N 1
ATOM 756 C CA . GLY A 1 100 ? 1.651 -5.328 -16.506 1.00 88.25 100 GLY A CA 1
ATOM 757 C C . GLY A 1 100 ? 0.317 -4.896 -17.123 1.00 88.25 100 GLY A C 1
ATOM 758 O O . GLY A 1 100 ? 0.333 -4.263 -18.173 1.00 88.25 100 GLY A O 1
ATOM 759 N N . LYS A 1 101 ? -0.817 -5.198 -16.474 1.00 91.94 101 LYS A N 1
ATOM 760 C CA . LYS A 1 101 ? -2.129 -4.616 -16.795 1.00 91.94 101 LYS A CA 1
ATOM 761 C C . LYS A 1 101 ? -2.620 -3.700 -15.676 1.00 91.94 101 LYS A C 1
ATOM 763 O O . LYS A 1 101 ? -2.933 -2.552 -15.937 1.00 91.94 101 LYS A O 1
ATOM 768 N N . GLN A 1 102 ? -2.647 -4.204 -14.440 1.00 95.06 102 GLN A N 1
ATOM 769 C CA . GLN A 1 102 ? -3.144 -3.470 -13.268 1.00 95.06 102 GLN A CA 1
ATOM 770 C C . GLN A 1 102 ? -2.032 -2.853 -12.414 1.00 95.06 102 GLN A C 1
ATOM 772 O O . GLN A 1 102 ? -2.312 -2.338 -11.340 1.00 95.06 102 GLN A O 1
ATOM 777 N N . VAL A 1 103 ? -0.768 -2.918 -12.841 1.00 96.75 103 VAL A N 1
ATOM 778 C CA . VAL A 1 103 ? 0.328 -2.222 -12.150 1.00 96.75 103 VAL A CA 1
ATOM 779 C C . VAL A 1 103 ? 1.062 -1.332 -13.135 1.00 96.75 103 VAL A C 1
ATOM 781 O O . VAL A 1 103 ? 1.672 -1.833 -14.082 1.00 96.75 103 VAL A O 1
ATOM 784 N N . CYS A 1 104 ? 1.027 -0.032 -12.867 1.00 95.56 104 CYS A N 1
ATOM 785 C CA . CYS A 1 104 ? 1.583 1.020 -13.702 1.00 95.56 104 CYS A CA 1
ATOM 786 C C . CYS A 1 104 ? 2.779 1.660 -12.986 1.00 95.56 104 CYS A C 1
ATOM 788 O O . CYS A 1 104 ? 2.701 2.030 -11.815 1.00 95.56 104 CYS A O 1
ATOM 790 N N . CYS A 1 105 ? 3.908 1.778 -13.685 1.00 96.81 105 CYS A N 1
ATOM 791 C CA . CYS A 1 105 ? 5.046 2.569 -13.222 1.00 96.81 105 CYS A CA 1
ATOM 792 C C . CYS A 1 105 ? 4.927 3.967 -13.814 1.00 96.81 105 CYS A C 1
ATOM 794 O O . CYS A 1 105 ? 4.948 4.112 -15.033 1.00 96.81 105 CYS A O 1
ATOM 796 N N . GLU A 1 106 ? 4.814 4.983 -12.968 1.00 94.31 106 GLU A N 1
ATOM 797 C CA . GLU A 1 106 ? 4.630 6.357 -13.425 1.00 94.31 106 GLU A CA 1
ATOM 798 C C . GLU A 1 106 ? 5.549 7.314 -12.683 1.00 94.31 106 GLU A C 1
ATOM 800 O O . GLU A 1 106 ? 5.934 7.100 -11.529 1.00 94.31 106 GLU A O 1
ATOM 805 N N . ARG A 1 107 ? 5.898 8.415 -13.347 1.00 93.00 107 ARG A N 1
ATOM 806 C CA . ARG A 1 107 ? 6.598 9.512 -12.696 1.00 93.00 107 ARG A CA 1
ATOM 807 C C . ARG A 1 107 ? 5.599 10.363 -11.923 1.00 93.00 107 ARG A C 1
ATOM 809 O O . ARG A 1 107 ? 4.823 11.103 -12.514 1.00 93.00 107 ARG A O 1
ATOM 816 N N . CYS A 1 108 ? 5.682 10.325 -10.600 1.00 92.12 108 CYS A N 1
ATOM 817 C CA . CYS A 1 108 ? 4.822 11.126 -9.734 1.00 92.12 108 CYS A CA 1
ATOM 818 C C . CYS A 1 108 ? 5.398 12.526 -9.485 1.00 92.12 108 CYS A C 1
ATOM 820 O O . CYS A 1 108 ? 6.623 12.716 -9.494 1.00 92.12 108 CYS A O 1
ATOM 822 N N . SER A 1 109 ? 4.513 13.487 -9.190 1.00 88.38 109 SER A N 1
ATOM 823 C CA . SER A 1 109 ? 4.889 14.843 -8.766 1.00 88.38 109 SER A CA 1
ATOM 824 C C . SER A 1 109 ? 5.868 14.812 -7.589 1.00 88.38 109 SER A C 1
ATOM 826 O O . SER A 1 109 ? 5.854 13.898 -6.762 1.00 88.38 109 SER A O 1
ATOM 828 N N . THR A 1 110 ? 6.748 15.808 -7.506 1.00 86.31 110 THR A N 1
ATOM 829 C CA . THR A 1 110 ? 7.652 16.004 -6.363 1.00 86.31 110 THR A CA 1
ATOM 830 C C . THR A 1 110 ? 7.014 16.803 -5.226 1.00 86.31 110 THR A C 1
ATOM 832 O O . THR A 1 110 ? 7.605 16.885 -4.156 1.00 86.31 110 THR A O 1
ATOM 835 N N . GLU A 1 111 ? 5.827 17.375 -5.441 1.00 83.44 111 GLU A N 1
ATOM 836 C CA . GLU A 1 111 ? 5.173 18.301 -4.504 1.00 83.44 111 GLU A CA 1
ATOM 837 C C . GLU A 1 111 ? 4.427 17.587 -3.370 1.00 83.44 111 GLU A C 1
ATOM 839 O O . GLU A 1 111 ? 4.413 18.064 -2.239 1.00 83.44 111 GLU A O 1
ATOM 844 N N . ASN A 1 112 ? 3.846 16.415 -3.640 1.00 77.00 112 ASN A N 1
ATOM 845 C CA . ASN A 1 112 ? 3.173 15.598 -2.628 1.00 77.00 112 ASN A CA 1
ATOM 846 C C . ASN A 1 112 ? 4.131 14.549 -2.039 1.00 77.00 112 ASN A C 1
ATOM 848 O O . ASN A 1 112 ? 5.141 14.214 -2.646 1.00 77.00 112 ASN A O 1
ATOM 852 N N . ASN A 1 113 ? 3.871 14.003 -0.847 1.00 79.06 113 ASN A N 1
ATOM 853 C CA . ASN A 1 113 ? 4.735 12.968 -0.251 1.00 79.06 113 ASN A CA 1
ATOM 854 C C . ASN A 1 113 ? 4.255 11.532 -0.546 1.00 79.06 113 ASN A C 1
ATOM 856 O O . ASN A 1 113 ? 4.329 10.659 0.313 1.00 79.06 113 ASN A O 1
ATOM 860 N N . VAL A 1 114 ? 3.751 11.291 -1.757 1.00 84.88 114 VAL A N 1
ATOM 861 C CA . VAL A 1 114 ? 3.139 10.017 -2.159 1.00 84.88 114 VAL A CA 1
ATOM 862 C C . VAL A 1 114 ? 4.137 9.189 -2.972 1.00 84.88 114 VAL A C 1
ATOM 864 O O . VAL A 1 114 ? 4.858 9.742 -3.800 1.00 84.88 114 VAL A O 1
ATOM 867 N N . SER A 1 115 ? 4.234 7.882 -2.704 1.00 88.94 115 SER A N 1
ATOM 868 C CA . SER A 1 115 ? 5.179 6.963 -3.380 1.00 88.94 115 SER A CA 1
ATOM 869 C C . SER A 1 115 ? 4.499 5.885 -4.234 1.00 88.94 115 SER A C 1
ATOM 871 O O . SER A 1 115 ? 5.185 5.111 -4.906 1.00 88.94 115 SER A O 1
ATOM 873 N N . GLY A 1 116 ? 3.171 5.869 -4.235 1.00 93.50 116 GLY A N 1
ATOM 874 C CA . GLY A 1 116 ? 2.310 4.977 -4.996 1.00 93.50 116 GLY A CA 1
ATOM 875 C C . GLY A 1 116 ? 0.847 5.273 -4.672 1.00 93.50 116 GLY A C 1
ATOM 876 O O . GLY A 1 116 ? 0.565 6.213 -3.930 1.00 93.50 116 GLY A O 1
ATOM 877 N N . GLY A 1 117 ? -0.066 4.511 -5.252 1.00 95.06 117 GLY A N 1
ATOM 878 C CA . GLY A 1 117 ? -1.477 4.579 -4.896 1.00 95.06 117 GLY A CA 1
ATOM 879 C C . GLY A 1 117 ? -2.281 3.470 -5.556 1.00 95.06 117 GLY A C 1
ATOM 880 O O . GLY A 1 117 ? -1.863 2.911 -6.571 1.00 95.06 117 GLY A O 1
ATOM 881 N N . PHE A 1 118 ? -3.456 3.184 -5.010 1.00 96.62 118 PHE A N 1
ATOM 882 C CA . PHE A 1 118 ? -4.454 2.325 -5.632 1.00 96.62 118 PHE A CA 1
ATOM 883 C C . PHE A 1 118 ? -5.607 3.173 -6.180 1.00 96.62 118 PHE A C 1
ATOM 885 O O . PHE A 1 118 ? -6.236 3.929 -5.441 1.00 96.62 118 PHE A O 1
ATOM 892 N N . ASP A 1 119 ? -5.887 3.044 -7.477 1.00 95.12 119 ASP A N 1
ATOM 893 C CA . ASP A 1 119 ? -7.048 3.634 -8.139 1.00 95.12 119 ASP A CA 1
ATOM 894 C C . ASP A 1 119 ? -8.210 2.623 -8.118 1.00 95.12 119 ASP A C 1
ATOM 896 O O . ASP A 1 119 ? -8.171 1.627 -8.850 1.00 95.12 119 ASP A O 1
ATOM 900 N N . PRO A 1 120 ? -9.269 2.861 -7.322 1.00 93.69 120 PRO A N 1
ATOM 901 C CA . PRO A 1 120 ? -10.398 1.944 -7.227 1.00 93.69 120 PRO A CA 1
ATOM 902 C C . PRO A 1 120 ? -11.355 2.004 -8.422 1.00 93.69 120 PRO A C 1
ATOM 904 O O . PRO A 1 120 ? -12.144 1.082 -8.603 1.00 93.69 120 PRO A O 1
ATOM 907 N N . ILE A 1 121 ? -11.314 3.066 -9.233 1.00 92.62 121 ILE A N 1
ATOM 908 C CA . ILE A 1 121 ? -12.154 3.206 -10.430 1.00 92.62 121 ILE A CA 1
ATOM 909 C C . ILE A 1 121 ? -11.567 2.356 -11.553 1.00 92.62 121 ILE A C 1
ATOM 911 O O . ILE A 1 121 ? -12.289 1.623 -12.230 1.00 92.62 121 ILE A O 1
ATOM 915 N N . ARG A 1 122 ? -10.248 2.441 -11.743 1.00 93.12 122 ARG A N 1
ATOM 916 C CA . ARG A 1 122 ? -9.529 1.676 -12.771 1.00 93.12 122 ARG A CA 1
ATOM 917 C C . ARG A 1 122 ? -9.077 0.299 -12.291 1.00 93.12 122 ARG A C 1
ATOM 919 O O . ARG A 1 122 ? -8.713 -0.536 -13.115 1.00 93.12 122 ARG A O 1
ATOM 926 N N . ASN A 1 123 ? -9.144 0.045 -10.982 1.00 93.81 123 ASN A N 1
ATOM 927 C CA . ASN A 1 123 ? -8.599 -1.146 -10.333 1.00 93.81 123 ASN A CA 1
ATOM 928 C C . ASN A 1 123 ? -7.104 -1.330 -10.666 1.00 93.81 123 ASN A C 1
ATOM 930 O O . ASN A 1 123 ? -6.658 -2.415 -11.042 1.00 93.81 123 ASN A O 1
ATOM 934 N N . GLU A 1 124 ? -6.343 -0.241 -10.552 1.00 95.94 124 GLU A N 1
ATOM 935 C CA . GLU A 1 124 ? -4.921 -0.165 -10.896 1.00 95.94 124 GLU A CA 1
ATOM 936 C C . GLU A 1 124 ? -4.086 0.238 -9.676 1.00 95.94 124 GLU A C 1
ATOM 938 O O . GLU A 1 124 ? -4.507 1.031 -8.840 1.00 95.94 124 GLU A O 1
ATOM 943 N N . VAL A 1 125 ? -2.872 -0.292 -9.584 1.00 97.75 125 VAL A N 1
ATOM 944 C CA . VAL A 1 125 ? -1.840 0.133 -8.640 1.00 97.75 125 VAL A CA 1
ATOM 945 C C . VAL A 1 125 ? -0.809 0.963 -9.388 1.00 97.75 125 VAL A C 1
ATOM 947 O O . VAL A 1 125 ? -0.214 0.514 -10.367 1.00 97.75 125 VAL A O 1
ATOM 950 N N . ILE A 1 126 ? -0.547 2.156 -8.882 1.00 96.69 126 ILE A N 1
ATOM 951 C CA . ILE A 1 126 ? 0.452 3.084 -9.391 1.00 96.69 126 ILE A CA 1
ATOM 952 C C . ILE A 1 126 ? 1.679 2.999 -8.488 1.00 96.69 126 ILE A C 1
ATOM 954 O O . ILE A 1 126 ? 1.589 3.142 -7.270 1.00 96.69 126 ILE A O 1
ATOM 958 N N . VAL A 1 127 ? 2.850 2.790 -9.083 1.00 97.00 127 VAL A N 1
ATOM 959 C CA . VAL A 1 127 ? 4.142 2.825 -8.392 1.00 97.00 127 VAL A CA 1
ATOM 960 C C . VAL A 1 127 ? 4.929 4.023 -8.902 1.00 97.00 127 VAL A C 1
ATOM 962 O O . VAL A 1 127 ? 5.273 4.090 -10.083 1.00 97.00 127 VAL A O 1
ATOM 965 N N . CYS A 1 128 ? 5.272 4.951 -8.005 1.00 95.50 128 CYS A N 1
ATOM 966 C CA . CYS A 1 128 ? 6.055 6.123 -8.377 1.00 95.50 128 CYS A CA 1
ATOM 967 C C . CYS A 1 128 ? 7.506 5.719 -8.686 1.00 95.50 128 CYS A C 1
ATOM 969 O O . CYS A 1 128 ? 8.304 5.418 -7.786 1.00 95.50 128 CYS A O 1
ATOM 971 N N . GLU A 1 129 ? 7.885 5.720 -9.962 1.00 95.00 129 GLU A N 1
ATOM 972 C CA . GLU A 1 129 ? 9.196 5.250 -10.433 1.00 95.00 129 GLU A CA 1
ATOM 973 C C . GLU A 1 129 ? 10.354 6.112 -9.900 1.00 95.00 129 GLU A C 1
ATOM 975 O O . GLU A 1 129 ? 11.446 5.616 -9.615 1.00 95.00 129 GLU A O 1
ATOM 980 N N . ASN A 1 130 ? 10.094 7.402 -9.672 1.00 92.38 130 ASN A N 1
ATOM 981 C CA . ASN A 1 130 ? 11.032 8.358 -9.089 1.00 92.38 130 ASN A CA 1
ATOM 982 C C . ASN A 1 130 ? 11.165 8.237 -7.561 1.00 92.38 130 ASN A C 1
ATOM 984 O O . ASN A 1 130 ? 12.029 8.896 -6.982 1.00 92.38 130 ASN A O 1
ATOM 988 N N . ARG A 1 131 ? 10.348 7.402 -6.903 1.00 90.31 131 ARG A N 1
ATOM 989 C CA . ARG A 1 131 ? 10.344 7.220 -5.436 1.00 90.31 131 ARG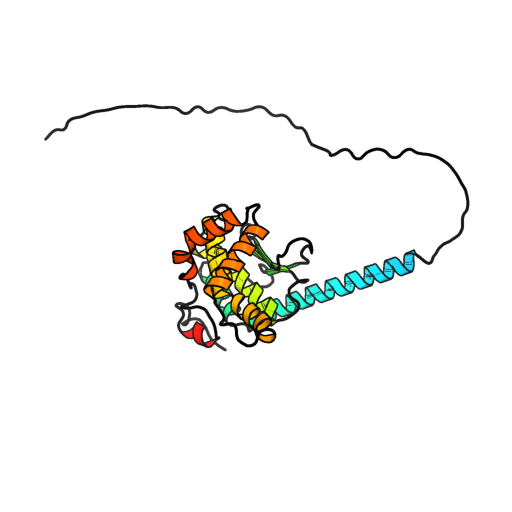 A CA 1
ATOM 990 C C . ARG A 1 131 ? 10.559 5.787 -4.973 1.00 90.31 131 ARG A C 1
ATOM 992 O O . ARG A 1 131 ? 10.597 5.529 -3.775 1.00 90.31 131 ARG A O 1
ATOM 999 N N . SER A 1 132 ? 10.792 4.868 -5.905 1.00 89.88 132 SER A N 1
ATOM 1000 C CA . SER A 1 132 ? 11.018 3.446 -5.636 1.00 89.88 132 SER A CA 1
ATOM 1001 C C . SER A 1 132 ? 12.396 2.953 -6.140 1.00 89.88 132 SER A C 1
ATOM 1003 O O . SER A 1 132 ? 12.488 2.021 -6.944 1.00 89.88 132 SER A O 1
ATOM 1005 N N . PRO A 1 133 ? 13.526 3.546 -5.685 1.00 90.56 133 PRO A N 1
ATOM 1006 C CA . PRO A 1 133 ? 14.853 3.264 -6.246 1.00 90.56 133 PRO A CA 1
ATOM 1007 C C . PRO A 1 133 ? 15.406 1.855 -5.980 1.00 90.56 133 PRO A C 1
ATOM 1009 O O . PRO A 1 133 ? 16.373 1.457 -6.632 1.00 90.56 133 PRO A O 1
ATOM 1012 N N . THR A 1 134 ? 14.855 1.089 -5.032 1.00 92.75 134 THR A N 1
ATOM 1013 C CA . THR A 1 134 ? 15.399 -0.225 -4.641 1.00 92.75 134 THR A CA 1
ATOM 1014 C C . THR A 1 134 ? 14.341 -1.317 -4.677 1.00 92.75 134 THR A C 1
ATOM 1016 O O . THR A 1 134 ? 13.168 -1.056 -4.431 1.00 92.75 134 THR A O 1
ATOM 1019 N N . GLN A 1 135 ? 14.764 -2.565 -4.921 1.00 94.44 135 GLN A N 1
ATOM 1020 C CA . GLN A 1 135 ? 13.862 -3.725 -4.941 1.00 94.44 135 GLN A CA 1
ATOM 1021 C C . GLN A 1 135 ? 13.076 -3.861 -3.636 1.00 94.44 135 GLN A C 1
ATOM 1023 O O . GLN A 1 135 ? 11.881 -4.144 -3.653 1.00 94.44 135 GLN A O 1
ATOM 1028 N N . ARG A 1 136 ? 13.748 -3.645 -2.501 1.00 89.62 136 ARG A N 1
ATOM 1029 C CA . ARG A 1 136 ? 13.129 -3.718 -1.180 1.00 89.62 136 ARG A CA 1
ATOM 1030 C C . ARG A 1 136 ? 12.003 -2.696 -1.035 1.00 89.62 136 ARG A C 1
ATOM 1032 O O . ARG A 1 136 ? 10.912 -3.068 -0.621 1.00 89.62 136 ARG A O 1
ATOM 1039 N N . LEU A 1 137 ? 12.259 -1.441 -1.410 1.00 91.00 137 LEU A N 1
ATOM 1040 C CA . LEU A 1 137 ? 11.257 -0.384 -1.313 1.00 91.00 137 LEU A CA 1
ATOM 1041 C C . LEU A 1 137 ? 10.100 -0.613 -2.293 1.00 91.00 137 LEU A C 1
ATOM 1043 O O . LEU A 1 137 ? 8.952 -0.493 -1.889 1.00 91.00 137 LEU A O 1
ATOM 1047 N N . THR A 1 138 ? 10.380 -1.020 -3.537 1.00 95.19 138 THR A N 1
ATOM 1048 C CA . THR A 1 138 ? 9.329 -1.388 -4.500 1.00 95.19 138 THR A CA 1
ATOM 1049 C C . THR A 1 138 ? 8.464 -2.534 -3.981 1.00 95.19 138 THR A C 1
ATOM 1051 O O . THR A 1 138 ? 7.251 -2.474 -4.109 1.00 95.19 138 THR A O 1
ATOM 1054 N N . SER A 1 139 ? 9.058 -3.567 -3.373 1.00 94.94 139 SER A N 1
ATOM 1055 C CA . SER A 1 139 ? 8.300 -4.724 -2.870 1.00 94.94 139 SER A CA 1
ATOM 1056 C C . SER A 1 139 ? 7.406 -4.353 -1.683 1.00 94.94 139 SER A C 1
ATOM 1058 O O . SER A 1 139 ? 6.276 -4.825 -1.603 1.00 94.94 139 SER A O 1
ATOM 1060 N N . MET A 1 140 ? 7.896 -3.491 -0.788 1.00 93.75 140 MET A N 1
ATOM 1061 C CA . MET A 1 140 ? 7.135 -2.954 0.344 1.00 93.75 140 MET A CA 1
ATOM 1062 C C . MET A 1 140 ? 5.973 -2.071 -0.135 1.00 93.75 140 MET A C 1
ATOM 1064 O O . MET A 1 140 ? 4.833 -2.349 0.220 1.00 93.75 140 MET A O 1
ATOM 1068 N N . LEU A 1 141 ? 6.243 -1.087 -1.006 1.00 95.31 141 LEU A N 1
ATOM 1069 C CA . LEU A 1 141 ? 5.212 -0.220 -1.592 1.00 95.31 141 LEU A CA 1
ATOM 1070 C C . LEU A 1 141 ? 4.163 -1.037 -2.348 1.00 95.31 141 LEU A C 1
ATOM 1072 O O . LEU A 1 141 ? 2.976 -0.887 -2.114 1.00 95.31 141 LEU A O 1
ATOM 1076 N N . LEU A 1 142 ? 4.587 -1.976 -3.194 1.00 96.94 142 LEU A N 1
ATOM 1077 C CA . LEU A 1 142 ? 3.649 -2.835 -3.912 1.00 96.94 142 LEU A CA 1
ATOM 1078 C C . LEU A 1 142 ? 2.808 -3.692 -2.953 1.00 96.94 142 LEU A C 1
ATOM 1080 O O . LEU A 1 142 ? 1.636 -3.918 -3.215 1.00 96.94 142 LEU A O 1
ATOM 1084 N N . THR A 1 143 ? 3.376 -4.154 -1.834 1.00 97.06 143 THR A N 1
ATOM 1085 C CA . THR A 1 143 ? 2.602 -4.866 -0.802 1.00 97.06 143 THR A CA 1
ATOM 1086 C C . THR A 1 143 ? 1.560 -3.941 -0.166 1.00 97.06 143 THR A C 1
ATOM 1088 O O . THR A 1 143 ? 0.425 -4.372 0.008 1.00 97.06 143 THR A O 1
ATOM 1091 N N . HIS A 1 144 ? 1.923 -2.690 0.138 1.00 97.31 144 HIS A N 1
ATOM 1092 C CA . HIS A 1 144 ? 1.014 -1.664 0.660 1.00 97.31 144 HIS A CA 1
ATOM 1093 C C . HIS A 1 144 ? -0.179 -1.447 -0.280 1.00 97.31 144 HIS A C 1
ATOM 1095 O O . HIS A 1 144 ? -1.323 -1.662 0.113 1.00 97.31 144 HIS A O 1
ATOM 1101 N N . GLU A 1 145 ? 0.082 -1.149 -1.552 1.00 97.69 145 GLU A N 1
ATOM 1102 C CA . GLU A 1 145 ? -0.988 -0.880 -2.519 1.00 97.69 145 GLU A CA 1
ATOM 1103 C C . GLU A 1 145 ? -1.847 -2.119 -2.823 1.00 97.69 145 GLU A C 1
ATOM 1105 O O . GLU A 1 145 ? -3.055 -2.022 -3.035 1.00 97.69 145 GLU A O 1
ATOM 1110 N N . LEU A 1 146 ? -1.263 -3.321 -2.790 1.00 97.81 146 LEU A N 1
ATOM 1111 C CA . LEU A 1 146 ? -2.034 -4.557 -2.939 1.00 97.81 146 LEU A CA 1
ATOM 1112 C C . LEU A 1 146 ? -2.945 -4.842 -1.735 1.00 97.81 146 LEU A C 1
ATOM 1114 O O . LEU A 1 146 ? -3.942 -5.543 -1.896 1.00 97.81 146 LEU A O 1
ATOM 1118 N N . ILE A 1 147 ? -2.652 -4.312 -0.544 1.00 97.81 147 ILE A N 1
ATOM 1119 C CA . ILE A 1 147 ? -3.584 -4.390 0.590 1.00 97.81 147 ILE A CA 1
ATOM 1120 C C . ILE A 1 14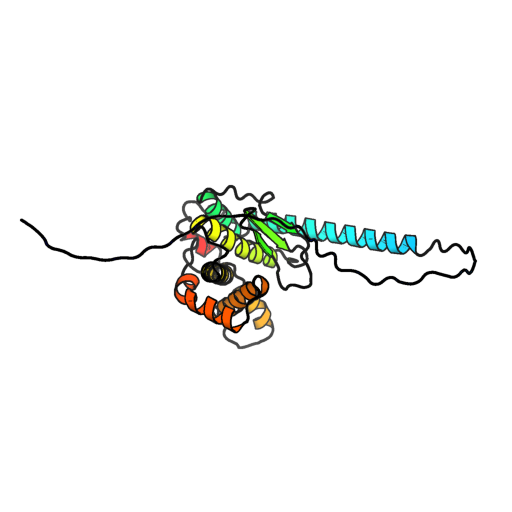7 ? -4.811 -3.516 0.313 1.00 97.81 147 ILE A C 1
ATOM 1122 O O . ILE A 1 147 ? -5.928 -3.997 0.489 1.00 97.81 147 ILE A O 1
ATOM 1126 N N . HIS A 1 148 ? -4.636 -2.304 -0.225 1.00 97.56 148 HIS A N 1
ATOM 1127 C CA . HIS A 1 148 ? -5.762 -1.476 -0.678 1.00 97.56 148 HIS A CA 1
ATOM 1128 C C . HIS A 1 148 ? -6.589 -2.166 -1.765 1.00 97.56 148 HIS A C 1
ATOM 1130 O O . HIS A 1 148 ? -7.817 -2.223 -1.667 1.00 97.56 148 HIS A O 1
ATOM 1136 N N . ALA A 1 149 ? -5.926 -2.767 -2.758 1.00 97.19 149 ALA A N 1
ATOM 1137 C CA . ALA A 1 149 ? -6.608 -3.542 -3.790 1.00 97.19 149 ALA A CA 1
ATOM 1138 C C . ALA A 1 149 ? -7.391 -4.721 -3.185 1.00 97.19 149 ALA A C 1
ATOM 1140 O O . ALA A 1 149 ? -8.556 -4.944 -3.516 1.00 97.19 149 ALA A O 1
ATOM 1141 N N . TYR A 1 150 ? -6.792 -5.465 -2.253 1.00 96.75 150 TYR A N 1
ATOM 1142 C CA . TYR A 1 150 ? -7.475 -6.551 -1.554 1.00 96.75 150 TYR A CA 1
ATOM 1143 C C . TYR A 1 150 ? -8.692 -6.058 -0.764 1.00 96.75 150 TYR A C 1
ATOM 1145 O O . TYR A 1 150 ? -9.745 -6.694 -0.803 1.00 96.75 150 TYR A O 1
ATOM 1153 N N . ASP A 1 151 ? -8.579 -4.920 -0.085 1.00 96.62 151 ASP A N 1
ATOM 1154 C CA . ASP A 1 151 ? -9.663 -4.332 0.700 1.00 96.62 151 ASP A CA 1
ATOM 1155 C C . ASP A 1 151 ? -10.827 -3.907 -0.186 1.00 96.62 151 ASP A C 1
ATOM 1157 O O . ASP A 1 151 ? -11.980 -4.222 0.124 1.00 96.62 151 ASP A O 1
ATOM 1161 N N . HIS A 1 152 ? -10.522 -3.293 -1.330 1.00 95.69 152 HIS A N 1
ATOM 1162 C CA . HIS A 1 152 ? -11.506 -2.947 -2.346 1.00 95.69 152 HIS A CA 1
ATOM 1163 C C . HIS A 1 152 ? -12.330 -4.166 -2.779 1.00 95.69 152 HIS A C 1
ATOM 1165 O O . HIS A 1 152 ? -13.558 -4.111 -2.760 1.00 95.69 152 HIS A O 1
ATOM 1171 N N . HIS A 1 153 ? -11.676 -5.292 -3.083 1.00 92.88 153 HIS A N 1
ATOM 1172 C CA . HIS A 1 153 ? -12.363 -6.507 -3.540 1.00 92.88 153 HIS A CA 1
ATOM 1173 C C . HIS A 1 153 ? -13.049 -7.288 -2.409 1.00 92.88 153 HIS A C 1
ATOM 1175 O O . HIS A 1 153 ? -14.132 -7.835 -2.609 1.00 92.88 153 HIS A O 1
ATOM 1181 N N . LYS A 1 154 ? -12.457 -7.347 -1.207 1.00 91.94 154 LYS A N 1
ATOM 1182 C CA . LYS A 1 154 ? -12.997 -8.108 -0.061 1.00 91.94 154 LYS A CA 1
ATOM 1183 C C . LYS A 1 154 ? -14.192 -7.401 0.564 1.00 91.94 154 LYS A C 1
ATOM 1185 O O . LYS A 1 154 ? -15.220 -8.027 0.812 1.00 91.94 154 LYS A O 1
ATOM 1190 N N . ALA A 1 155 ? -14.010 -6.131 0.911 1.00 83.31 155 ALA A N 1
ATOM 1191 C CA . ALA A 1 155 ? -14.946 -5.381 1.739 1.00 83.31 155 ALA A CA 1
ATOM 1192 C C . ALA A 1 155 ? -15.830 -4.435 0.922 1.00 83.31 155 ALA A C 1
ATOM 1194 O O . ALA A 1 155 ? -16.724 -3.825 1.501 1.00 83.31 155 ALA A O 1
ATOM 1195 N N . LYS A 1 156 ? -15.606 -4.326 -0.399 1.00 83.00 156 LYS A N 1
ATOM 1196 C CA . LYS A 1 156 ? -16.279 -3.346 -1.267 1.00 83.00 156 LYS A CA 1
ATOM 1197 C C . LYS A 1 156 ? -16.180 -1.943 -0.670 1.00 83.00 156 LYS A C 1
ATOM 1199 O O . LYS A 1 156 ? -17.188 -1.265 -0.501 1.00 83.00 156 LYS A O 1
ATOM 1204 N N . VAL A 1 157 ? -14.954 -1.574 -0.289 1.00 85.69 157 VAL A N 1
ATOM 1205 C CA . VAL A 1 157 ? -14.646 -0.315 0.400 1.00 85.69 157 VAL A CA 1
ATOM 1206 C C . VAL A 1 157 ? -15.279 0.857 -0.339 1.00 85.69 157 VAL A C 1
ATOM 1208 O O . VAL A 1 157 ? -15.027 1.057 -1.529 1.00 85.69 157 VAL A O 1
ATOM 1211 N N . ASP A 1 158 ? -16.071 1.637 0.393 1.00 91.00 158 ASP A N 1
ATOM 1212 C CA . ASP A 1 158 ? -16.504 2.952 -0.049 1.00 91.00 158 ASP A CA 1
ATOM 1213 C C . ASP A 1 158 ? -15.355 3.940 0.165 1.00 91.00 158 ASP A C 1
ATOM 1215 O O . ASP A 1 158 ? -15.090 4.394 1.276 1.00 91.00 158 ASP A O 1
ATOM 1219 N N . TRP A 1 159 ? -14.653 4.269 -0.915 1.00 93.69 159 TRP A N 1
ATOM 1220 C CA . TRP A 1 159 ? -13.527 5.199 -0.875 1.00 93.69 159 TRP A CA 1
ATOM 1221 C C . TRP A 1 159 ? -13.956 6.654 -0.630 1.00 93.69 159 TRP A C 1
ATOM 1223 O O . TRP A 1 159 ? -13.096 7.519 -0.460 1.00 93.69 159 TRP A O 1
ATOM 1233 N N . THR A 1 160 ? -15.255 6.956 -0.570 1.00 92.25 160 THR A N 1
ATOM 1234 C CA . THR A 1 160 ? -15.758 8.264 -0.127 1.00 92.25 160 THR A CA 1
ATOM 1235 C C . THR A 1 160 ? -15.923 8.338 1.395 1.00 92.25 160 THR A C 1
ATOM 1237 O O . THR A 1 160 ? -15.802 9.427 1.959 1.00 92.25 160 THR A O 1
ATOM 1240 N N . ASP A 1 161 ? -16.074 7.198 2.081 1.00 95.12 161 ASP A N 1
ATOM 1241 C CA . ASP A 1 161 ? -16.123 7.124 3.542 1.00 95.12 161 ASP A CA 1
ATOM 1242 C C . ASP A 1 161 ? -14.715 7.201 4.151 1.00 95.12 161 ASP A C 1
ATOM 1244 O O . ASP A 1 161 ? -13.895 6.284 4.045 1.00 95.12 161 ASP A O 1
ATOM 1248 N N . LEU A 1 162 ? -14.447 8.295 4.866 1.00 95.44 162 LEU A N 1
ATOM 1249 C CA . LEU A 1 162 ? -13.177 8.529 5.552 1.00 95.44 162 LEU A CA 1
ATOM 1250 C C . LEU A 1 162 ? -12.820 7.426 6.556 1.00 95.44 162 LEU A C 1
ATOM 1252 O O . LEU A 1 162 ? -11.638 7.134 6.732 1.00 95.44 162 LEU A O 1
ATOM 1256 N N . LYS A 1 163 ? -13.805 6.788 7.200 1.00 96.62 163 LYS A N 1
ATOM 1257 C CA . LYS A 1 163 ? -13.544 5.681 8.132 1.00 96.62 163 LYS A CA 1
ATOM 1258 C C . LYS A 1 163 ? -13.052 4.442 7.398 1.00 96.62 163 LYS A C 1
ATOM 1260 O O . LYS A 1 163 ? -12.125 3.784 7.868 1.00 96.62 163 LYS A O 1
ATOM 1265 N N . ALA A 1 164 ? -13.646 4.137 6.247 1.00 95.88 164 ALA A N 1
ATOM 1266 C CA . ALA A 1 164 ? -13.244 3.007 5.422 1.00 95.88 164 ALA A CA 1
ATOM 1267 C C . ALA A 1 164 ? -11.836 3.217 4.840 1.00 95.88 164 ALA A C 1
ATOM 1269 O O . ALA A 1 164 ? -11.000 2.313 4.908 1.00 95.88 164 ALA A O 1
ATOM 1270 N N . VAL A 1 165 ? -11.539 4.438 4.380 1.00 96.50 165 VAL A N 1
ATOM 1271 C CA . VAL A 1 165 ? -10.193 4.846 3.942 1.00 96.50 165 VAL A CA 1
ATOM 1272 C C . VAL A 1 165 ? -9.194 4.687 5.086 1.00 96.50 165 VAL A C 1
ATOM 1274 O O . VAL A 1 165 ? -8.205 3.976 4.940 1.00 96.50 165 VAL A O 1
ATOM 1277 N N . ALA A 1 166 ? -9.486 5.255 6.260 1.00 97.56 166 ALA A N 1
ATOM 1278 C CA . ALA A 1 166 ? -8.609 5.154 7.424 1.00 97.56 166 ALA A CA 1
ATOM 1279 C C . ALA A 1 166 ? -8.359 3.704 7.853 1.00 97.56 166 ALA A C 1
ATOM 1281 O O . ALA A 1 166 ? -7.240 3.344 8.215 1.00 97.56 166 ALA A O 1
ATOM 1282 N N . CYS A 1 167 ? -9.382 2.855 7.775 1.00 97.81 167 CYS A N 1
ATOM 1283 C CA . CYS A 1 167 ? -9.247 1.435 8.060 1.00 97.81 167 CYS A CA 1
ATOM 1284 C C . CYS A 1 167 ? -8.264 0.749 7.103 1.00 97.81 167 CYS A C 1
ATOM 1286 O O . CYS A 1 167 ? -7.399 -0.009 7.550 1.00 97.81 167 CYS A O 1
ATOM 1288 N N . SER A 1 168 ? -8.374 1.033 5.801 1.00 97.69 168 SER A N 1
ATOM 1289 C CA . SER A 1 168 ? -7.482 0.459 4.793 1.00 97.69 168 SER A CA 1
ATOM 1290 C C . SER A 1 168 ? -6.043 0.962 4.957 1.00 97.69 168 SER A C 1
ATOM 1292 O O . SER A 1 168 ? -5.114 0.165 4.893 1.00 97.69 168 SER A O 1
ATOM 1294 N N . GLU A 1 169 ? -5.847 2.239 5.296 1.00 97.44 169 GLU A N 1
ATOM 1295 C CA . GLU A 1 169 ? -4.528 2.825 5.594 1.00 97.44 169 GLU A CA 1
ATOM 1296 C C . GLU A 1 169 ? -3.857 2.201 6.828 1.00 97.44 169 GLU A C 1
ATOM 1298 O O . GLU A 1 169 ? -2.661 1.900 6.816 1.00 97.44 169 GLU A O 1
ATOM 1303 N N . ILE A 1 170 ? -4.624 1.939 7.895 1.00 98.12 170 ILE A N 1
ATOM 1304 C CA . ILE A 1 170 ? -4.120 1.223 9.080 1.00 98.12 170 ILE A CA 1
ATOM 1305 C C . ILE A 1 170 ? -3.648 -0.177 8.689 1.00 98.12 170 ILE A C 1
ATOM 1307 O O . ILE A 1 170 ? -2.555 -0.591 9.083 1.00 98.12 170 ILE A O 1
ATOM 1311 N N . ARG A 1 171 ? -4.457 -0.913 7.917 1.00 97.81 171 ARG A N 1
ATOM 1312 C CA . ARG A 1 171 ? -4.122 -2.276 7.486 1.00 97.81 171 ARG A CA 1
ATOM 1313 C C . ARG A 1 171 ? -2.907 -2.281 6.566 1.00 97.81 171 ARG A C 1
ATOM 1315 O O . ARG A 1 171 ? -1.997 -3.078 6.793 1.00 97.81 171 ARG A O 1
ATOM 1322 N N . ALA A 1 172 ? -2.850 -1.368 5.599 1.00 97.12 172 ALA A N 1
ATOM 1323 C CA . ALA A 1 172 ? -1.731 -1.222 4.680 1.00 97.12 172 ALA A CA 1
ATOM 1324 C C . ALA A 1 172 ? -0.424 -0.948 5.437 1.00 97.12 172 ALA A C 1
ATOM 1326 O O . ALA A 1 172 ? 0.520 -1.729 5.320 1.00 97.12 172 ALA A O 1
ATOM 1327 N N . ALA A 1 173 ? -0.400 0.053 6.324 1.00 95.75 173 ALA A N 1
ATOM 1328 C CA . ALA A 1 173 ? 0.779 0.381 7.127 1.00 95.75 173 ALA A CA 1
ATOM 1329 C C . ALA A 1 173 ? 1.213 -0.750 8.084 1.00 95.75 173 ALA A C 1
ATOM 1331 O O . ALA A 1 173 ? 2.406 -0.904 8.366 1.00 95.75 173 ALA A O 1
ATOM 1332 N N . ASN A 1 174 ? 0.261 -1.534 8.603 1.00 95.62 174 ASN A N 1
ATOM 1333 C CA . ASN A 1 174 ? 0.543 -2.625 9.537 1.00 95.62 174 ASN A CA 1
ATOM 1334 C C . ASN A 1 174 ? 1.084 -3.883 8.838 1.00 95.62 174 ASN A C 1
ATOM 1336 O O . ASN A 1 174 ? 1.971 -4.546 9.370 1.00 95.62 174 ASN A O 1
ATOM 1340 N N . LEU A 1 175 ? 0.572 -4.211 7.647 1.00 95.44 175 LEU A N 1
ATOM 1341 C CA . LEU A 1 175 ? 0.818 -5.494 6.975 1.00 95.44 175 LEU A CA 1
ATOM 1342 C C . LEU A 1 175 ? 1.853 -5.417 5.836 1.00 95.44 175 LEU A C 1
ATOM 1344 O O . LEU A 1 175 ? 2.376 -6.450 5.415 1.00 95.44 175 LEU A O 1
ATOM 1348 N N . SER A 1 176 ? 2.181 -4.222 5.338 1.00 93.44 176 SER A N 1
ATOM 1349 C CA . SER A 1 176 ? 3.123 -4.026 4.220 1.00 93.44 176 SER A CA 1
ATOM 1350 C C . SER A 1 176 ? 4.599 -4.193 4.599 1.00 93.44 176 SER A C 1
ATOM 1352 O O . SER A 1 176 ? 5.454 -4.399 3.733 1.00 93.44 176 SER A O 1
ATOM 1354 N N . GLY A 1 177 ? 4.916 -4.076 5.892 1.00 86.88 177 GLY A N 1
ATOM 1355 C CA . GLY A 1 177 ? 6.285 -3.951 6.386 1.00 86.88 177 GLY A CA 1
ATOM 1356 C C . GLY A 1 177 ? 6.825 -2.514 6.408 1.00 86.88 177 GLY A C 1
ATOM 1357 O O . GLY A 1 177 ? 7.997 -2.339 6.757 1.00 86.88 177 GLY A O 1
ATOM 1358 N N . ASP A 1 178 ? 6.007 -1.490 6.122 1.00 84.88 178 ASP A N 1
ATOM 1359 C CA . ASP A 1 178 ? 6.406 -0.068 6.154 1.00 84.88 178 ASP A CA 1
ATOM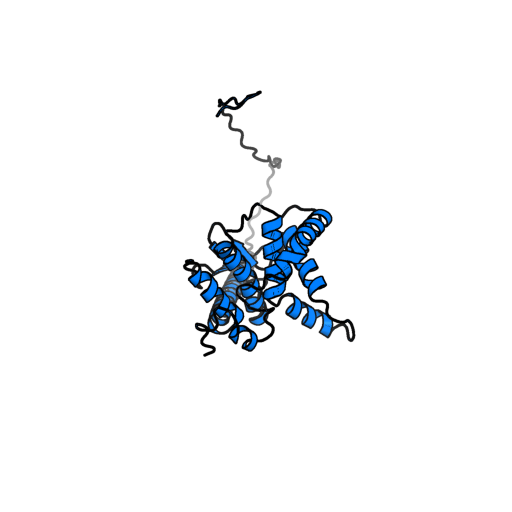 1360 C C . ASP A 1 178 ? 7.094 0.306 7.460 1.00 84.88 178 ASP A C 1
ATOM 1362 O O . ASP A 1 178 ? 8.186 0.880 7.498 1.00 84.88 178 ASP A O 1
ATOM 1366 N N . CYS A 1 179 ? 6.469 -0.075 8.567 1.00 85.44 179 CYS A N 1
ATOM 1367 C CA . CYS A 1 179 ? 6.973 0.263 9.878 1.00 85.44 179 CYS A CA 1
ATOM 1368 C C . CYS A 1 179 ? 8.255 -0.501 10.240 1.00 85.44 179 CYS A C 1
ATOM 1370 O O . CYS A 1 179 ? 9.062 0.029 11.005 1.00 85.44 179 CYS A O 1
ATOM 1372 N N . SER A 1 180 ? 8.489 -1.689 9.673 1.00 79.25 180 SER A N 1
ATOM 1373 C CA . SER A 1 180 ? 9.764 -2.411 9.817 1.00 79.25 180 SER A CA 1
ATOM 1374 C C . SER A 1 180 ? 10.871 -1.793 8.954 1.00 79.25 180 SER A C 1
ATOM 1376 O O . SER A 1 180 ? 12.034 -1.753 9.349 1.00 79.25 180 SER A O 1
ATOM 1378 N N . PHE A 1 181 ? 10.526 -1.263 7.780 1.00 68.75 181 PHE A N 1
ATOM 1379 C CA . PHE A 1 181 ? 11.468 -0.536 6.932 1.00 68.75 181 PHE A CA 1
ATOM 1380 C C . PHE A 1 181 ? 11.904 0.787 7.574 1.00 68.75 181 PHE A C 1
ATOM 1382 O O . PHE A 1 181 ? 13.095 1.108 7.614 1.00 68.75 181 PHE A O 1
ATOM 1389 N N . LEU A 1 182 ? 10.948 1.539 8.125 1.00 67.75 182 LEU A N 1
ATOM 1390 C CA . LEU A 1 182 ? 11.237 2.781 8.835 1.00 67.75 182 LEU A CA 1
ATOM 1391 C C . LEU A 1 182 ? 12.064 2.523 10.089 1.00 67.75 182 LEU A C 1
ATOM 1393 O O . LEU A 1 182 ? 13.035 3.242 10.324 1.00 67.75 182 LEU A O 1
ATOM 1397 N N . SER A 1 183 ? 11.710 1.505 10.877 1.00 62.97 183 SER A N 1
ATOM 1398 C CA . SER A 1 183 ? 12.449 1.192 12.097 1.00 62.97 183 SER A CA 1
ATOM 1399 C C . SER A 1 183 ? 13.914 0.921 11.800 1.00 62.97 183 SER A C 1
ATOM 1401 O O . SER A 1 183 ? 14.746 1.561 12.425 1.00 62.97 183 SER A O 1
ATOM 1403 N N . GLU A 1 184 ? 14.248 0.110 10.794 1.00 60.53 184 GLU A N 1
ATOM 1404 C CA . GLU A 1 184 ? 15.640 -0.132 10.394 1.00 60.53 184 GLU A CA 1
ATOM 1405 C C . GLU A 1 184 ? 16.378 1.161 10.017 1.00 60.53 184 GLU A C 1
ATOM 1407 O O . GLU A 1 184 ? 17.530 1.362 10.413 1.00 60.53 184 GLU A O 1
ATOM 1412 N N . LYS A 1 185 ? 15.713 2.071 9.292 1.00 63.56 185 LYS A N 1
ATOM 1413 C CA . LYS A 1 185 ? 16.306 3.349 8.877 1.00 63.56 185 LYS A CA 1
ATOM 1414 C C . LYS A 1 185 ? 16.593 4.270 10.068 1.00 63.56 185 LYS A C 1
ATOM 1416 O O . LYS A 1 185 ? 17.639 4.914 10.088 1.00 63.56 185 LYS A O 1
ATOM 1421 N N . PHE A 1 186 ? 15.698 4.321 11.056 1.00 59.88 186 PHE A N 1
ATOM 1422 C CA . PHE A 1 186 ? 15.842 5.175 12.243 1.00 59.88 186 PHE A CA 1
ATOM 1423 C C . PHE A 1 186 ? 16.711 4.545 13.347 1.00 59.88 186 PHE A C 1
ATOM 1425 O O . PHE A 1 186 ? 17.472 5.254 14.005 1.00 59.88 186 PHE A O 1
ATOM 1432 N N . TYR A 1 187 ? 16.657 3.223 13.532 1.00 53.88 187 TYR A N 1
ATOM 1433 C CA . TYR A 1 187 ? 17.470 2.499 14.517 1.00 53.88 187 TYR A CA 1
ATOM 1434 C C . TYR A 1 187 ? 18.945 2.434 14.150 1.00 53.88 187 TYR A C 1
ATOM 1436 O O . TYR A 1 187 ? 19.784 2.416 15.045 1.00 53.88 187 TYR A O 1
ATOM 1444 N N . ARG A 1 188 ? 19.283 2.455 12.853 1.00 55.09 188 ARG A N 1
ATOM 1445 C CA . ARG A 1 188 ? 20.680 2.609 12.416 1.00 55.09 188 ARG A CA 1
ATOM 1446 C C . ARG A 1 188 ? 21.336 3.886 12.947 1.00 55.09 188 ARG A C 1
ATOM 1448 O O . ARG A 1 188 ? 22.559 3.947 12.963 1.00 55.09 188 ARG A O 1
ATOM 1455 N N . TRP A 1 189 ? 20.546 4.882 13.355 1.00 56.34 189 TRP A N 1
ATOM 1456 C CA . TRP A 1 189 ? 21.035 6.169 13.851 1.00 56.34 189 TRP A CA 1
ATOM 1457 C C . TRP A 1 189 ? 20.864 6.356 15.367 1.00 56.34 189 TRP A C 1
ATOM 1459 O O . TRP A 1 189 ? 21.624 7.100 15.974 1.00 56.34 189 TRP A O 1
ATOM 1469 N N . ASN A 1 190 ? 19.903 5.670 15.998 1.00 53.41 190 ASN A N 1
ATOM 1470 C CA . ASN A 1 190 ? 19.607 5.811 17.427 1.00 53.41 190 ASN A CA 1
ATOM 1471 C C . ASN A 1 190 ? 19.784 4.477 18.167 1.00 53.41 190 ASN A C 1
ATOM 1473 O O . ASN A 1 190 ? 18.877 3.642 18.209 1.00 53.41 190 ASN A O 1
ATOM 1477 N N . ILE A 1 191 ? 20.948 4.291 18.793 1.00 50.62 191 ILE A N 1
ATOM 1478 C CA . ILE A 1 191 ? 21.234 3.147 19.667 1.00 50.62 191 ILE A CA 1
ATOM 1479 C C . ILE A 1 191 ? 20.402 3.297 20.957 1.00 50.62 191 ILE A C 1
ATOM 1481 O O . ILE A 1 191 ? 20.801 4.013 21.868 1.00 50.62 191 ILE A O 1
ATOM 1485 N N . GLY A 1 192 ? 19.233 2.642 21.040 1.00 53.28 192 GLY A N 1
ATOM 1486 C CA . GLY A 1 192 ? 18.530 2.412 22.318 1.00 53.28 192 GLY A CA 1
ATOM 1487 C C . GLY A 1 192 ? 17.004 2.599 22.358 1.00 53.28 192 GLY A C 1
ATOM 1488 O O . GLY A 1 192 ? 16.382 2.205 23.343 1.00 53.28 192 GLY A O 1
ATOM 1489 N N . ALA A 1 193 ? 16.358 3.151 21.328 1.00 59.31 193 ALA A N 1
ATOM 1490 C CA . ALA A 1 193 ? 14.927 3.486 21.399 1.00 59.31 193 ALA A CA 1
ATOM 1491 C C . ALA A 1 193 ? 14.014 2.326 20.966 1.00 59.31 193 ALA A C 1
ATOM 1493 O O . ALA A 1 193 ? 13.857 2.139 19.773 1.00 59.31 193 ALA A O 1
ATOM 1494 N N . LYS A 1 194 ? 13.368 1.593 21.895 1.00 63.78 194 LYS A N 1
ATOM 1495 C CA . LYS A 1 194 ? 12.423 0.484 21.594 1.00 63.78 194 LYS A CA 1
ATOM 1496 C C . LYS A 1 194 ? 11.424 0.832 20.472 1.00 63.78 194 LYS A C 1
ATOM 1498 O O . LYS A 1 194 ? 10.642 1.770 20.599 1.00 63.78 194 LYS A O 1
ATOM 1503 N N . TYR A 1 195 ? 11.417 0.038 19.402 1.00 73.81 195 TYR A N 1
ATOM 1504 C CA . TYR A 1 195 ? 10.469 0.161 18.296 1.00 73.81 195 TYR A CA 1
ATOM 1505 C C . TYR A 1 195 ? 9.023 -0.052 18.767 1.00 73.81 195 TYR A C 1
ATOM 1507 O O . TYR A 1 195 ? 8.712 -1.059 19.402 1.00 73.81 195 TYR A O 1
ATOM 1515 N N . ASN A 1 196 ? 8.131 0.876 18.416 1.00 84.56 196 ASN A N 1
ATOM 1516 C CA . ASN A 1 196 ? 6.703 0.787 18.703 1.00 84.56 196 ASN A CA 1
ATOM 1517 C C . ASN A 1 196 ? 5.911 0.695 17.386 1.00 84.56 196 ASN A C 1
ATOM 1519 O O . ASN A 1 196 ? 5.667 1.714 16.735 1.00 84.56 196 ASN A O 1
ATOM 1523 N N . ASN A 1 197 ? 5.510 -0.526 17.003 1.00 87.88 197 ASN A N 1
ATOM 1524 C CA . ASN A 1 197 ? 4.758 -0.772 15.766 1.00 87.88 197 ASN A CA 1
ATOM 1525 C C . ASN A 1 197 ? 3.438 0.011 15.735 1.00 87.88 197 ASN A C 1
ATOM 1527 O O . ASN A 1 197 ? 3.166 0.703 14.761 1.00 87.88 197 ASN A O 1
ATOM 1531 N N . LYS A 1 198 ? 2.663 -0.016 16.832 1.00 92.69 198 LYS A N 1
ATOM 1532 C CA . LYS A 1 198 ? 1.375 0.693 16.934 1.00 92.69 198 LYS A CA 1
ATOM 1533 C C . LYS A 1 198 ? 1.538 2.191 16.669 1.00 92.69 198 LYS A C 1
ATOM 1535 O O . LYS A 1 198 ? 0.830 2.753 15.839 1.00 92.69 198 LYS A O 1
ATOM 1540 N N . ALA A 1 199 ? 2.517 2.827 17.314 1.00 91.75 199 ALA A N 1
ATOM 1541 C CA . ALA A 1 199 ? 2.787 4.249 17.107 1.00 91.75 199 ALA A CA 1
ATOM 1542 C C . ALA A 1 199 ? 3.221 4.556 15.663 1.00 91.75 199 ALA A C 1
ATOM 1544 O O . ALA A 1 199 ? 2.822 5.576 15.102 1.00 91.75 199 ALA A O 1
ATOM 1545 N N . CYS A 1 200 ? 4.012 3.674 15.045 1.00 92.31 200 CYS A N 1
ATOM 1546 C CA . CYS A 1 200 ? 4.390 3.838 13.647 1.00 92.31 200 CYS A CA 1
ATOM 1547 C C . CYS A 1 200 ? 3.187 3.721 12.702 1.00 92.31 200 CYS A C 1
ATOM 1549 O O . CYS A 1 200 ? 3.009 4.607 11.868 1.00 92.31 200 CYS A O 1
ATOM 1551 N N . VAL A 1 201 ? 2.363 2.680 12.857 1.00 95.75 201 VAL A N 1
ATOM 1552 C CA . VAL A 1 201 ? 1.184 2.432 12.014 1.00 95.75 201 VAL A CA 1
ATOM 1553 C C . VAL A 1 201 ? 0.214 3.601 12.105 1.00 95.75 201 VAL A C 1
ATOM 1555 O O . VAL A 1 201 ? -0.187 4.135 11.076 1.00 95.75 201 VAL A O 1
ATOM 1558 N N . LYS A 1 202 ? -0.078 4.077 13.322 1.00 96.06 202 LYS A N 1
ATOM 1559 C CA . LYS A 1 202 ? -0.942 5.244 13.529 1.00 96.06 202 LYS A CA 1
ATOM 1560 C C . LYS A 1 202 ? -0.400 6.483 12.814 1.00 96.06 202 LYS A C 1
ATOM 1562 O O . LYS A 1 202 ? -1.129 7.141 12.081 1.00 96.06 202 LYS A O 1
ATOM 1567 N N . ARG A 1 203 ? 0.899 6.768 12.962 1.00 94.56 203 ARG A N 1
ATOM 1568 C CA . ARG A 1 203 ? 1.539 7.916 12.302 1.00 94.56 203 ARG A CA 1
ATOM 1569 C C . ARG A 1 203 ? 1.474 7.818 10.776 1.00 94.56 203 ARG A C 1
ATOM 1571 O O . ARG A 1 203 ? 1.243 8.836 10.134 1.00 94.56 203 ARG A O 1
ATOM 1578 N N . LEU A 1 204 ? 1.712 6.634 10.207 1.00 93.94 204 LEU A N 1
ATOM 1579 C CA . LEU A 1 204 ? 1.651 6.434 8.758 1.00 93.94 204 LEU A CA 1
ATOM 1580 C C . LEU A 1 204 ? 0.224 6.580 8.232 1.00 93.94 204 LEU A C 1
ATOM 1582 O O . LEU A 1 204 ? 0.036 7.368 7.316 1.00 93.94 204 LEU A O 1
ATOM 1586 N N . ALA A 1 205 ? -0.762 5.938 8.863 1.00 96.50 205 ALA A N 1
ATOM 1587 C CA . ALA A 1 205 ? -2.159 6.041 8.444 1.00 96.50 205 ALA A CA 1
ATOM 1588 C C . ALA A 1 205 ? -2.652 7.499 8.444 1.00 96.50 205 ALA A C 1
ATOM 1590 O O . ALA A 1 205 ? -3.213 7.970 7.460 1.00 96.50 205 ALA A O 1
ATOM 1591 N N . VAL A 1 206 ? -2.355 8.258 9.506 1.00 96.50 206 VAL A N 1
ATOM 1592 C CA . VAL A 1 206 ? -2.685 9.692 9.577 1.00 96.50 206 VAL A CA 1
ATOM 1593 C C . VAL A 1 206 ? -1.989 10.479 8.463 1.00 96.50 206 VAL A C 1
ATOM 1595 O O . VAL A 1 206 ? -2.602 11.331 7.827 1.00 96.50 206 VAL A O 1
ATOM 1598 N N . SER A 1 207 ? -0.708 10.199 8.202 1.00 93.88 207 SER A N 1
ATOM 1599 C CA . SER A 1 207 ? 0.034 10.849 7.118 1.00 93.88 207 SER A CA 1
ATOM 1600 C C . SER A 1 207 ? -0.530 10.540 5.729 1.00 93.88 207 SER A C 1
ATOM 1602 O O . SER A 1 207 ? -0.594 11.461 4.918 1.00 93.88 207 SER A O 1
ATOM 1604 N N . SER A 1 208 ? -0.939 9.300 5.451 1.00 93.12 208 SER A N 1
ATOM 1605 C CA . SER A 1 208 ? -1.522 8.914 4.160 1.00 93.12 208 SER A CA 1
ATOM 1606 C C . SER A 1 208 ? -2.869 9.590 3.912 1.00 93.12 208 SER A C 1
ATOM 1608 O O . SER A 1 208 ? -3.102 10.132 2.832 1.00 93.12 208 SER A O 1
ATOM 1610 N N . ILE A 1 209 ? -3.736 9.637 4.930 1.00 93.75 209 ILE A N 1
ATOM 1611 C CA . ILE A 1 209 ? -5.045 10.292 4.817 1.00 93.75 209 ILE A CA 1
ATOM 1612 C C . ILE A 1 209 ? -4.866 11.787 4.542 1.00 93.75 209 ILE A C 1
ATOM 1614 O O . ILE A 1 209 ? -5.472 12.294 3.611 1.00 93.75 209 ILE A O 1
ATOM 1618 N N . ILE A 1 210 ? -3.998 12.487 5.282 1.00 93.62 210 ILE A N 1
ATOM 1619 C CA . ILE A 1 210 ? -3.724 13.920 5.046 1.00 93.62 210 ILE A CA 1
ATOM 1620 C C . ILE A 1 210 ? -3.131 14.156 3.646 1.00 93.62 210 ILE A C 1
ATOM 1622 O O . ILE A 1 210 ? -3.367 15.188 3.030 1.00 93.62 210 ILE A O 1
ATOM 1626 N N . ALA A 1 211 ? -2.335 13.216 3.128 1.00 89.00 211 ALA A N 1
ATOM 1627 C CA . ALA A 1 211 ? -1.732 13.353 1.804 1.00 89.00 211 ALA A CA 1
ATOM 1628 C C . ALA A 1 211 ? -2.736 13.168 0.654 1.00 89.00 211 ALA A C 1
ATOM 1630 O O . ALA A 1 211 ? -2.462 13.607 -0.462 1.00 89.00 211 ALA A O 1
ATOM 1631 N N . THR A 1 212 ? -3.864 12.503 0.910 1.00 86.12 212 THR A N 1
ATOM 1632 C CA . THR A 1 212 ? -4.870 12.153 -0.107 1.00 86.12 212 THR A CA 1
ATOM 1633 C C . THR A 1 212 ? -6.213 12.849 0.106 1.00 86.12 212 THR A C 1
ATOM 1635 O O . THR A 1 212 ? -7.053 12.846 -0.793 1.00 86.12 212 THR A O 1
ATOM 1638 N N . ARG A 1 213 ? -6.429 13.452 1.279 1.00 86.56 213 ARG A N 1
ATOM 1639 C CA . ARG A 1 213 ? -7.649 14.148 1.688 1.00 86.56 213 ARG A CA 1
ATOM 1640 C C . ARG A 1 213 ? -7.289 15.504 2.267 1.00 86.56 213 ARG A C 1
ATOM 1642 O O . ARG A 1 213 ? -6.332 15.624 3.025 1.00 86.56 213 ARG A O 1
ATOM 1649 N N . ASP A 1 214 ? -8.106 16.500 1.962 1.00 87.50 214 ASP A N 1
ATOM 1650 C CA . ASP A 1 214 ? -7.990 17.836 2.542 1.00 87.50 214 ASP A CA 1
ATOM 1651 C C . ASP A 1 214 ? -8.566 17.843 3.967 1.00 87.50 214 ASP A C 1
ATOM 1653 O O . ASP A 1 214 ? -9.685 18.288 4.209 1.00 87.50 214 ASP A O 1
ATOM 1657 N N . LEU A 1 215 ? -7.835 17.224 4.898 1.00 91.56 215 LEU A N 1
ATOM 1658 C CA . LEU A 1 215 ? -8.194 17.140 6.313 1.00 91.56 215 LEU A CA 1
ATOM 1659 C C . LEU A 1 215 ? -7.123 17.792 7.177 1.00 91.56 215 LEU A C 1
ATOM 1661 O O . LEU A 1 215 ? -5.919 17.657 6.930 1.00 91.56 215 LEU A O 1
ATOM 1665 N N . SER A 1 216 ? -7.561 18.411 8.272 1.00 95.38 216 SER A N 1
ATOM 1666 C CA . SER A 1 216 ? -6.637 18.790 9.331 1.00 95.38 216 SER A CA 1
ATOM 1667 C C . SER A 1 216 ? -6.027 17.546 9.987 1.00 95.38 216 SER A C 1
ATOM 1669 O O . SER A 1 216 ? -6.587 16.444 9.979 1.00 95.38 216 SER A O 1
ATOM 1671 N N . ARG A 1 217 ? -4.863 17.724 10.620 1.00 95.00 217 ARG A N 1
ATOM 1672 C CA . ARG A 1 217 ? -4.224 16.644 11.383 1.00 95.00 217 ARG A CA 1
ATOM 1673 C C . ARG A 1 217 ? -5.130 16.099 12.489 1.00 95.00 217 ARG A C 1
ATOM 1675 O O . ARG A 1 217 ? -5.180 14.889 12.667 1.00 95.00 217 ARG A O 1
ATOM 1682 N N . GLU A 1 218 ? -5.849 16.972 13.188 1.00 96.88 218 GLU A N 1
ATOM 1683 C CA . GLU A 1 218 ? -6.741 16.588 14.285 1.00 96.88 218 GLU A CA 1
ATOM 1684 C C . GLU A 1 218 ? -7.903 15.707 13.801 1.00 96.88 218 GLU A C 1
ATOM 1686 O O . GLU A 1 218 ? -8.203 14.678 14.409 1.00 96.88 218 GLU A O 1
ATOM 1691 N N . GLU A 1 219 ? -8.522 16.059 12.672 1.00 96.88 219 GLU A N 1
ATOM 1692 C CA . GLU A 1 219 ? -9.589 15.256 12.067 1.00 96.88 219 GLU A CA 1
ATOM 1693 C C . GLU A 1 219 ? -9.079 13.892 11.597 1.00 96.88 219 GLU A C 1
ATOM 1695 O O . GLU A 1 219 ? -9.744 12.873 11.812 1.00 96.88 219 GLU A O 1
ATOM 1700 N N . ALA A 1 220 ? -7.887 13.852 10.997 1.00 97.06 220 ALA A N 1
ATOM 1701 C CA . ALA A 1 220 ? -7.256 12.606 10.578 1.00 97.06 220 ALA A CA 1
ATOM 1702 C C . ALA A 1 220 ? -6.928 11.702 11.781 1.00 97.06 220 ALA A C 1
ATOM 1704 O O . ALA A 1 220 ? -7.256 10.515 11.754 1.00 97.06 220 ALA A O 1
ATOM 1705 N N . ASP A 1 221 ? -6.357 12.258 12.857 1.00 97.69 221 ASP A N 1
ATOM 1706 C CA . ASP A 1 221 ? -6.078 11.532 14.104 1.00 97.69 221 ASP A CA 1
ATOM 1707 C C . ASP A 1 221 ? -7.368 10.946 14.703 1.00 97.69 221 ASP A C 1
ATOM 1709 O O . ASP A 1 221 ? -7.434 9.747 14.984 1.00 97.69 221 ASP A O 1
ATOM 1713 N N . LYS A 1 222 ? -8.430 11.756 14.811 1.00 98.06 222 LYS A N 1
ATOM 1714 C CA . LYS A 1 222 ? -9.735 11.314 15.327 1.00 98.06 222 LYS A CA 1
ATOM 1715 C C . LYS A 1 222 ? -10.364 10.217 14.465 1.00 98.06 222 LYS A C 1
ATOM 1717 O O . LYS A 1 222 ? -10.968 9.285 14.998 1.00 98.06 222 LYS A O 1
ATOM 1722 N N . THR A 1 223 ? -10.236 10.319 13.144 1.00 97.75 223 THR A N 1
ATOM 1723 C CA . THR A 1 223 ? -10.768 9.320 12.206 1.00 97.75 223 THR A CA 1
ATOM 1724 C C . THR A 1 223 ? -10.040 7.987 12.360 1.00 97.75 223 THR A C 1
ATOM 1726 O O . THR A 1 223 ? -10.693 6.952 12.488 1.00 97.75 223 THR A O 1
ATOM 1729 N N . VAL A 1 224 ? -8.704 8.014 12.418 1.00 98.12 224 VAL A N 1
ATOM 1730 C CA . VAL A 1 224 ? -7.868 6.822 12.634 1.00 98.12 224 VAL A CA 1
ATOM 1731 C C . VAL A 1 224 ? -8.167 6.179 13.987 1.00 98.12 224 VAL A C 1
ATOM 1733 O O . VAL A 1 224 ? -8.345 4.964 14.057 1.00 98.12 224 VAL A O 1
ATOM 1736 N N . ASP A 1 225 ? -8.296 6.976 15.049 1.00 98.25 225 ASP A N 1
ATOM 1737 C CA . ASP A 1 225 ? -8.639 6.474 16.383 1.00 98.25 225 ASP A CA 1
ATOM 1738 C C . ASP A 1 225 ? -10.018 5.822 16.441 1.00 98.25 225 ASP A C 1
ATOM 1740 O O . ASP A 1 225 ? -10.186 4.785 17.084 1.00 98.25 225 ASP A O 1
ATOM 1744 N N . GLY A 1 226 ? -10.995 6.376 15.720 1.00 98.12 226 GLY A N 1
ATOM 1745 C CA . GLY A 1 226 ? -12.357 5.849 15.687 1.00 98.12 226 GLY A CA 1
ATOM 1746 C C . GLY A 1 226 ? -12.481 4.438 15.102 1.00 98.12 226 GLY A C 1
ATOM 1747 O O . GLY A 1 226 ? -13.453 3.749 15.405 1.00 98.12 226 GLY A O 1
ATOM 1748 N N . VAL A 1 227 ? -11.520 3.996 14.284 1.00 98.00 227 VAL A N 1
ATOM 1749 C CA . VAL A 1 227 ? -11.531 2.667 13.641 1.00 98.00 227 VAL A CA 1
ATOM 1750 C C . VAL A 1 227 ? -10.395 1.751 14.112 1.00 98.00 227 VAL A C 1
ATOM 1752 O O . VAL A 1 227 ? -10.343 0.579 13.729 1.00 98.00 227 VAL A O 1
ATOM 1755 N N . TRP A 1 228 ? -9.503 2.256 14.968 1.00 98.06 228 TRP A N 1
ATOM 1756 C CA . TRP A 1 228 ? -8.240 1.618 15.336 1.00 98.06 228 TRP A CA 1
ATOM 1757 C C . TRP A 1 228 ? -8.388 0.172 15.816 1.00 98.06 228 TRP A C 1
ATOM 1759 O O . TRP A 1 228 ? -7.778 -0.732 15.247 1.00 98.06 228 TRP A O 1
ATOM 1769 N N . GLU A 1 229 ? -9.224 -0.061 16.831 1.00 96.38 229 GLU A N 1
ATOM 1770 C CA . GLU A 1 229 ? -9.354 -1.383 17.461 1.00 96.38 229 GLU A CA 1
ATOM 1771 C C . GLU A 1 229 ? -9.843 -2.458 16.487 1.00 96.38 229 GLU A C 1
ATOM 1773 O O . GLU A 1 229 ? -9.433 -3.613 16.585 1.00 96.38 229 GLU A O 1
ATOM 1778 N N . THR A 1 230 ? -10.670 -2.075 15.512 1.00 94.69 230 THR A N 1
ATOM 1779 C CA . THR A 1 230 ? -11.163 -3.005 14.490 1.00 94.69 230 THR A CA 1
ATOM 1780 C C . THR A 1 230 ? -10.098 -3.256 13.427 1.00 94.69 230 THR A C 1
ATOM 1782 O O . THR A 1 230 ? -9.785 -4.400 13.110 1.00 94.69 230 THR A O 1
ATOM 1785 N N . CYS A 1 231 ? -9.512 -2.191 12.884 1.00 97.12 231 CYS A N 1
ATOM 1786 C CA . CYS A 1 231 ? -8.689 -2.282 11.680 1.00 97.12 231 CYS A CA 1
ATOM 1787 C C . CYS A 1 231 ? -7.253 -2.724 11.967 1.00 97.12 231 CYS A C 1
ATOM 1789 O O . CYS A 1 231 ? -6.661 -3.439 11.163 1.00 97.12 231 CYS A O 1
ATOM 1791 N N . PHE A 1 232 ? -6.692 -2.366 13.126 1.00 96.69 232 PHE A N 1
ATOM 1792 C CA . PHE A 1 232 ? -5.336 -2.775 13.503 1.00 96.69 232 PHE A CA 1
ATOM 1793 C C . PHE A 1 232 ? -5.218 -4.292 13.728 1.00 96.69 232 PHE A C 1
ATOM 1795 O O . PHE A 1 232 ? -4.141 -4.857 13.536 1.00 96.69 232 PHE A O 1
ATOM 1802 N N . HIS A 1 233 ? -6.316 -4.949 14.114 1.00 94.94 233 HIS A N 1
ATOM 1803 C CA . HIS A 1 233 ? -6.375 -6.392 14.356 1.00 94.94 233 HIS A CA 1
ATOM 1804 C C . HIS A 1 233 ? -6.961 -7.192 13.171 1.00 94.94 233 HIS A C 1
ATOM 1806 O O . HIS A 1 233 ? -7.050 -8.416 13.261 1.00 94.94 233 HIS A O 1
ATOM 1812 N N . ASP A 1 234 ? -7.339 -6.549 12.051 1.00 95.12 234 ASP A N 1
ATOM 1813 C CA . ASP A 1 234 ? -7.712 -7.262 10.816 1.00 95.12 234 ASP A CA 1
ATOM 1814 C C . ASP A 1 234 ? -6.467 -7.563 9.974 1.00 95.12 234 ASP A C 1
ATOM 1816 O O . ASP A 1 234 ? -6.003 -6.750 9.169 1.00 95.12 234 ASP A O 1
ATOM 1820 N N . TYR A 1 235 ? -5.945 -8.775 10.146 1.00 94.00 235 TYR A N 1
ATOM 1821 C CA . TYR A 1 235 ? -4.764 -9.255 9.432 1.00 94.00 235 TYR A CA 1
ATOM 1822 C C . TYR A 1 235 ? -5.066 -9.895 8.077 1.00 94.00 235 TYR A C 1
ATOM 1824 O O . TYR A 1 235 ? -4.139 -10.314 7.389 1.00 94.00 235 TYR A O 1
ATOM 1832 N N . ALA A 1 236 ? -6.330 -9.990 7.655 1.00 91.88 236 ALA A N 1
ATOM 1833 C CA . ALA A 1 236 ? -6.657 -10.652 6.398 1.00 91.88 236 ALA A CA 1
ATOM 1834 C C . ALA A 1 236 ? -5.936 -9.989 5.199 1.00 91.88 236 ALA A C 1
ATOM 1836 O O . ALA A 1 236 ? -5.825 -8.761 5.163 1.00 91.88 236 ALA A O 1
ATOM 1837 N N . PRO A 1 237 ? -5.499 -10.762 4.184 1.00 92.12 237 PRO A N 1
ATOM 1838 C CA . PRO A 1 237 ? -5.639 -12.217 4.030 1.00 92.12 237 PRO A CA 1
ATOM 1839 C C . PRO A 1 237 ? -4.606 -13.046 4.811 1.00 92.12 237 PRO A C 1
ATOM 1841 O O . PRO A 1 237 ? -4.648 -14.279 4.761 1.00 92.12 237 PRO A O 1
ATOM 1844 N N . PHE A 1 238 ? -3.679 -12.392 5.509 1.00 90.38 238 PHE A N 1
ATOM 1845 C CA . PHE A 1 238 ? -2.721 -13.039 6.396 1.00 90.38 238 PHE A CA 1
ATOM 1846 C C . PHE A 1 238 ? -3.413 -13.563 7.666 1.00 90.38 238 PHE A C 1
ATOM 1848 O O . PHE A 1 238 ? -4.596 -13.323 7.914 1.00 90.38 238 PHE A O 1
ATOM 1855 N N . THR A 1 239 ? -2.672 -14.331 8.461 1.00 85.38 239 THR A N 1
ATOM 1856 C CA . THR A 1 239 ? -3.106 -14.792 9.793 1.00 85.38 239 THR A CA 1
ATOM 1857 C C . THR A 1 239 ? -2.554 -13.958 10.935 1.00 85.38 239 THR A C 1
ATOM 1859 O O . THR A 1 239 ? -3.111 -13.996 12.024 1.00 85.38 239 THR A O 1
ATOM 1862 N N . ASP A 1 240 ? -1.472 -13.233 10.679 1.00 87.25 240 ASP A N 1
ATOM 1863 C CA . ASP A 1 240 ? -0.807 -12.315 11.597 1.00 87.25 240 ASP A CA 1
ATOM 1864 C C . ASP A 1 240 ? -0.003 -11.309 10.752 1.00 87.25 240 ASP A C 1
ATOM 1866 O O . ASP A 1 240 ? 0.051 -11.431 9.521 1.00 87.25 240 ASP A O 1
ATOM 1870 N N . ILE A 1 241 ? 0.639 -10.338 11.395 1.00 86.75 241 ILE A N 1
ATOM 1871 C CA . ILE A 1 241 ? 1.561 -9.401 10.757 1.00 86.75 241 ILE A CA 1
ATOM 1872 C C . ILE A 1 241 ? 2.727 -10.193 10.128 1.00 86.75 241 ILE A C 1
ATOM 1874 O O . ILE A 1 241 ? 3.470 -10.870 10.843 1.00 86.75 241 ILE A O 1
ATOM 1878 N N . PRO A 1 242 ? 2.926 -10.131 8.797 1.00 83.00 242 PRO A N 1
ATOM 1879 C CA . PRO A 1 242 ? 3.933 -10.949 8.132 1.00 83.00 242 PRO A CA 1
ATOM 1880 C C . PRO A 1 242 ? 5.341 -10.389 8.379 1.00 83.00 242 PRO A C 1
ATOM 1882 O O . PRO A 1 242 ? 5.715 -9.349 7.834 1.00 83.00 242 PRO A O 1
ATOM 1885 N N . HIS A 1 243 ? 6.160 -11.099 9.160 1.00 74.12 243 HIS A N 1
ATOM 1886 C CA . HIS A 1 243 ? 7.551 -10.719 9.435 1.00 74.12 243 HIS A CA 1
ATOM 1887 C C . HIS A 1 243 ? 8.556 -11.524 8.603 1.00 74.12 243 HIS A C 1
ATOM 1889 O O . HIS A 1 243 ? 9.634 -11.031 8.263 1.00 74.12 243 HIS A O 1
ATOM 1895 N N . LYS A 1 244 ? 8.222 -12.776 8.276 1.00 67.38 244 LYS A N 1
ATOM 1896 C CA . LYS A 1 244 ? 9.040 -13.705 7.490 1.00 67.38 244 LYS A CA 1
ATOM 1897 C C . LYS A 1 244 ? 8.163 -14.481 6.512 1.00 67.38 244 LYS A C 1
ATOM 1899 O O . LYS A 1 244 ? 6.992 -14.734 6.763 1.00 67.38 244 LYS A O 1
ATOM 1904 N N . ALA A 1 245 ? 8.765 -14.976 5.430 1.00 60.91 245 ALA A N 1
ATOM 1905 C CA . ALA A 1 245 ? 8.064 -15.808 4.443 1.00 60.91 245 ALA A CA 1
ATOM 1906 C C . ALA A 1 245 ? 7.399 -17.060 5.055 1.00 60.91 245 ALA A C 1
ATOM 1908 O O . ALA A 1 245 ? 6.404 -17.557 4.532 1.00 60.91 245 ALA A O 1
ATOM 1909 N N . ALA A 1 246 ? 7.946 -17.574 6.162 1.00 60.19 246 ALA A N 1
ATOM 1910 C CA . ALA A 1 246 ? 7.388 -18.712 6.888 1.00 60.19 246 ALA A CA 1
ATOM 1911 C C . ALA A 1 246 ? 6.003 -18.422 7.493 1.00 60.19 246 ALA A C 1
ATOM 1913 O O . ALA A 1 246 ? 5.195 -19.344 7.587 1.00 60.19 246 ALA A O 1
ATOM 1914 N N . ASP A 1 247 ? 5.707 -17.164 7.825 1.00 60.22 247 ASP A N 1
ATOM 1915 C CA . ASP A 1 247 ? 4.459 -16.764 8.485 1.00 60.22 247 ASP A CA 1
ATOM 1916 C C . ASP A 1 247 ? 3.250 -16.917 7.540 1.00 60.22 247 ASP A C 1
ATOM 1918 O O . ASP A 1 247 ? 2.116 -17.103 7.975 1.00 60.22 247 ASP A O 1
ATOM 1922 N N . LEU A 1 248 ? 3.492 -16.961 6.223 1.00 61.19 248 LEU A N 1
ATOM 1923 C CA . LEU A 1 248 ? 2.457 -17.173 5.206 1.00 61.19 248 LEU A CA 1
ATOM 1924 C C . LEU A 1 248 ? 1.947 -18.623 5.140 1.00 61.19 248 LEU A C 1
ATOM 1926 O O . LEU A 1 248 ? 0.847 -18.863 4.628 1.00 61.19 248 LEU A O 1
ATOM 1930 N N . LYS A 1 249 ? 2.709 -19.591 5.679 1.00 56.03 249 LYS A N 1
ATOM 1931 C CA . LYS A 1 249 ? 2.377 -21.031 5.649 1.00 56.03 249 LYS A CA 1
ATOM 1932 C C . LYS A 1 249 ? 1.156 -21.401 6.490 1.00 56.03 249 LYS A C 1
ATOM 1934 O O . LYS A 1 249 ? 0.584 -22.464 6.270 1.00 56.03 249 LYS A O 1
ATOM 1939 N N . PHE A 1 250 ? 0.744 -20.552 7.426 1.00 55.06 250 PHE A N 1
ATOM 1940 C CA . PHE A 1 250 ? -0.412 -20.814 8.289 1.00 55.06 250 PHE A CA 1
ATOM 1941 C C . PHE A 1 250 ? -1.670 -20.051 7.865 1.00 55.06 250 PHE A C 1
ATOM 1943 O O . PHE A 1 250 ? -2.732 -20.266 8.442 1.00 55.06 250 PHE A O 1
ATOM 1950 N N . SER A 1 251 ? -1.582 -19.216 6.824 1.00 55.91 251 SER A N 1
ATOM 1951 C CA . SER A 1 251 ? -2.723 -18.437 6.341 1.00 55.91 251 SER A CA 1
ATOM 1952 C C . SER A 1 251 ? -3.865 -19.319 5.817 1.00 55.91 251 SER A C 1
ATOM 1954 O O . SER A 1 251 ? -3.640 -20.426 5.333 1.00 55.91 251 SER A O 1
ATOM 1956 N N . ARG A 1 252 ? -5.113 -18.824 5.821 1.00 52.91 252 ARG A N 1
ATOM 1957 C CA . ARG A 1 252 ? -6.287 -19.534 5.251 1.00 52.91 252 ARG A CA 1
ATOM 1958 C C . ARG A 1 252 ? -6.106 -19.912 3.767 1.00 52.91 252 ARG A C 1
ATOM 1960 O O . ARG A 1 252 ? -6.813 -20.776 3.244 1.00 52.91 252 ARG A O 1
ATOM 1967 N N . PHE A 1 253 ? -5.146 -19.282 3.093 1.00 50.97 253 PHE A N 1
ATOM 1968 C CA . PHE A 1 253 ? -4.767 -19.542 1.708 1.00 50.97 253 PHE A CA 1
ATOM 1969 C C . PHE A 1 253 ? -3.521 -20.440 1.567 1.00 50.97 253 PHE A C 1
ATOM 1971 O O . PHE A 1 253 ? -3.119 -20.718 0.439 1.00 50.97 253 PHE A O 1
ATOM 1978 N N . SER A 1 254 ? -2.948 -20.949 2.664 1.00 52.50 254 SER A N 1
ATOM 1979 C CA . SER A 1 254 ? -1.710 -21.743 2.686 1.00 52.50 254 SER A CA 1
ATOM 1980 C C . SER A 1 254 ? -1.767 -23.023 1.861 1.00 52.50 254 SER A C 1
ATOM 1982 O O . SER A 1 254 ? -0.786 -23.362 1.208 1.00 52.50 254 SER A O 1
ATOM 1984 N N . LYS A 1 255 ? -2.932 -23.682 1.785 1.00 47.66 255 LYS A N 1
ATOM 1985 C CA . LYS A 1 255 ? -3.161 -24.849 0.907 1.00 47.66 255 LYS A CA 1
ATOM 1986 C C . LYS A 1 255 ? -2.972 -24.554 -0.591 1.00 47.66 255 LYS A C 1
ATOM 1988 O O . LYS A 1 255 ? -3.042 -25.466 -1.405 1.00 47.66 255 LYS A O 1
ATOM 1993 N N . TYR A 1 256 ? -2.769 -23.289 -0.952 1.00 47.97 256 TYR A N 1
ATOM 1994 C CA . TYR A 1 256 ? -2.542 -22.822 -2.316 1.00 47.97 256 TYR A CA 1
ATOM 1995 C C . TYR A 1 256 ? -1.234 -22.036 -2.477 1.00 47.97 256 TYR A C 1
ATOM 1997 O O . TYR A 1 256 ? -0.943 -21.574 -3.577 1.00 47.97 256 TYR A O 1
ATOM 2005 N N . TYR A 1 257 ? -0.472 -21.860 -1.396 1.00 43.69 257 TYR A N 1
ATOM 2006 C CA . TYR A 1 257 ? 0.831 -21.216 -1.422 1.00 43.69 257 TYR A CA 1
ATOM 2007 C C . TYR A 1 257 ? 1.895 -22.298 -1.625 1.00 43.69 257 TYR A C 1
ATOM 2009 O O . TYR A 1 257 ? 2.249 -23.009 -0.685 1.00 43.69 257 TYR A O 1
ATOM 2017 N N . ASP A 1 258 ? 2.389 -22.440 -2.857 1.00 49.06 258 ASP A N 1
ATOM 2018 C CA . ASP A 1 258 ? 3.627 -23.176 -3.113 1.00 49.06 258 ASP A CA 1
ATOM 2019 C C . ASP A 1 258 ? 4.804 -22.222 -2.837 1.00 49.06 258 ASP A C 1
ATOM 2021 O O . ASP A 1 258 ? 4.937 -21.211 -3.534 1.00 49.06 258 ASP A O 1
ATOM 2025 N N . PRO A 1 259 ? 5.631 -22.471 -1.804 1.00 45.59 259 PRO A N 1
ATOM 2026 C CA . PRO A 1 259 ? 6.785 -21.630 -1.495 1.00 45.59 259 PRO A CA 1
ATOM 2027 C C . PRO A 1 259 ? 7.918 -21.740 -2.530 1.00 45.59 259 PRO A C 1
ATOM 2029 O O . PRO A 1 259 ? 8.940 -21.082 -2.336 1.00 45.59 259 PRO A O 1
ATOM 2032 N N . ARG A 1 260 ? 7.773 -22.585 -3.562 1.00 39.19 260 ARG A N 1
ATOM 2033 C CA . ARG A 1 260 ? 8.760 -22.768 -4.632 1.00 39.19 260 ARG A CA 1
ATOM 2034 C C . ARG A 1 260 ? 8.799 -21.603 -5.628 1.00 39.19 260 ARG A C 1
ATOM 2036 O O . ARG A 1 260 ? 7.757 -20.949 -5.893 1.00 39.19 260 ARG A O 1
#

InterPro domains:
  IPR019165 Peptidase M76, ATP23 [PF09768] (68-238)
  IPR019165 Peptidase M76, ATP23 [PTHR21711] (44-242)